Protein AF-A0A939IRB2-F1 (afdb_monomer_lite)

Secondary structure (DSSP, 8-state):
----PPPHHHHHHHHHHHHHHHHHHHHHHHHHHHHHHHHHHHHHHHHHHHHHHHHHHHHHHHHHHHHHHHHHHHHHHHHHTT---TTHHHHHHHHHHHHHHHHHHHHHH---HHHHHHHHHHHHS--HHHHHHHHHHHHHHHHHTTSS--TTTTTTSTTSSS-TTTPPEEEEEEEPHHHHHHHHHTT----SEEEEEE-GGGS-HHHHHHHHHHHHHHHSS--SEEE-EEEEPPTT-SS-EEEEEEPEE-S-TTT--HHHHHHHHHHHHHHHHHHHHHHHHHH-

Sequence (284 aa):
MEEKLLDPTLIGVIIGSFLSLIGNVLTQHFSIKKEERQWERQRVSSKEEREEKSKEHEIEHLRELYHNCVLSLSVYMTHAQKNTNEEETTKNIEEIRDIHHWLSLLLLRHPHKRLSQLIDSFLHHPDDYYAEQLRKYVLELVEHEKVLDSPDRIKESLSSDKQQAEKGRTVTFKISDNYRREQMVAGVELPQSHYYSYKFDQIKEAHRDRLLQIYFQTSKKIPQNSQLSLPVHRPGAKQIQYQGKAWEAELNPFTSNVNDVLDIWCKAYDQSLEIAENSLKANA

pLDDT: mean 77.7, std 14.7, range [29.03, 94.44]

Organism: NCBI:txid751969

Radius of gyration: 34.31 Å; chains: 1; bounding box: 75×65×115 Å

Structure (mmCIF, N/CA/C/O backbone):
data_AF-A0A939IRB2-F1
#
_entry.id   AF-A0A939IRB2-F1
#
loop_
_atom_site.group_PDB
_atom_site.id
_atom_site.type_symbol
_atom_site.label_atom_id
_atom_site.label_alt_id
_atom_site.label_comp_id
_atom_site.label_asym_id
_atom_site.label_entity_id
_atom_site.label_seq_id
_atom_site.pdbx_PDB_ins_code
_atom_site.Cartn_x
_atom_site.Cartn_y
_atom_site.Cartn_z
_atom_site.occupancy
_atom_site.B_iso_or_equiv
_atom_site.auth_seq_id
_atom_site.auth_comp_id
_atom_site.auth_asym_id
_atom_site.auth_atom_id
_atom_site.pdbx_PDB_model_num
ATOM 1 N N . MET A 1 1 ? -46.531 -10.587 83.994 1.00 39.25 1 MET A N 1
ATOM 2 C CA . MET A 1 1 ? -46.386 -10.916 82.564 1.00 39.25 1 MET A CA 1
ATOM 3 C C . MET A 1 1 ? -45.669 -9.718 81.965 1.00 39.25 1 MET A C 1
ATOM 5 O O . MET A 1 1 ? -46.304 -8.711 81.706 1.00 39.25 1 MET A O 1
ATOM 9 N N . GLU A 1 2 ? -44.336 -9.746 81.985 1.00 40.94 2 GLU A N 1
ATOM 10 C CA . GLU A 1 2 ? -43.501 -8.623 81.540 1.00 40.94 2 GLU A CA 1
ATOM 11 C C . GLU A 1 2 ? -43.298 -8.731 80.028 1.00 40.94 2 GLU A C 1
ATOM 13 O O . GLU A 1 2 ? -42.641 -9.655 79.546 1.00 40.94 2 GLU A O 1
ATOM 18 N N . GLU A 1 3 ? -43.886 -7.802 79.278 1.00 47.00 3 GLU A N 1
ATOM 19 C CA . GLU A 1 3 ? -43.552 -7.599 77.872 1.00 47.00 3 GLU A CA 1
ATOM 20 C C . GLU A 1 3 ? -42.149 -6.993 77.790 1.00 47.00 3 GLU A C 1
ATOM 22 O O . GLU A 1 3 ? -41.928 -5.823 78.102 1.00 47.00 3 GLU A O 1
ATOM 27 N N . LYS A 1 4 ? -41.173 -7.806 77.376 1.00 52.25 4 LYS A N 1
ATOM 28 C CA . LYS A 1 4 ? -39.863 -7.309 76.954 1.00 52.25 4 LYS A CA 1
ATOM 29 C C . LYS A 1 4 ? -40.051 -6.523 75.656 1.00 52.25 4 LYS A C 1
ATOM 31 O O . LYS A 1 4 ? -40.093 -7.118 74.580 1.00 52.25 4 LYS A O 1
ATOM 36 N N . LEU A 1 5 ? -40.168 -5.198 75.760 1.00 55.44 5 LEU A N 1
ATOM 37 C CA . LEU A 1 5 ? -40.020 -4.310 74.609 1.00 55.44 5 LEU A CA 1
ATOM 38 C C . LEU A 1 5 ? -38.640 -4.556 73.985 1.00 55.44 5 LEU A C 1
ATOM 40 O O . LEU A 1 5 ? -37.616 -4.404 74.650 1.00 55.44 5 LEU A O 1
ATOM 44 N N . LEU A 1 6 ? -38.621 -4.968 72.716 1.00 57.81 6 LEU A N 1
ATOM 45 C CA . LEU A 1 6 ? -37.392 -5.052 71.934 1.00 57.81 6 LEU A CA 1
ATOM 46 C C . LEU A 1 6 ? -36.756 -3.661 71.818 1.00 57.81 6 LEU A C 1
ATOM 48 O O . LEU A 1 6 ? -37.426 -2.697 71.447 1.00 57.81 6 LEU A O 1
ATOM 52 N N . ASP A 1 7 ? -35.450 -3.593 72.077 1.00 67.06 7 ASP A N 1
ATOM 53 C CA . ASP A 1 7 ? -34.653 -2.374 71.968 1.00 67.06 7 ASP A CA 1
ATOM 54 C C . ASP A 1 7 ? -34.708 -1.807 70.529 1.00 67.06 7 ASP A C 1
ATOM 56 O O . ASP A 1 7 ? -34.362 -2.511 69.570 1.00 67.06 7 ASP A O 1
ATOM 60 N N . PRO A 1 8 ? -35.105 -0.537 70.331 1.00 68.81 8 PRO A N 1
ATOM 61 C CA . PRO A 1 8 ? -35.264 0.069 69.004 1.00 68.81 8 PRO A CA 1
ATOM 62 C C . PRO A 1 8 ? -33.948 0.152 68.211 1.00 68.81 8 PRO A C 1
ATOM 64 O O . PRO A 1 8 ? -33.952 0.167 66.979 1.00 68.81 8 PRO A O 1
ATOM 67 N N . THR A 1 9 ? -32.807 0.137 68.900 1.00 69.00 9 THR A N 1
ATOM 68 C CA . THR A 1 9 ? -31.461 0.047 68.314 1.00 69.00 9 THR A CA 1
ATOM 69 C C . THR A 1 9 ? -31.192 -1.317 67.675 1.00 69.00 9 THR A C 1
ATOM 71 O O . THR A 1 9 ? -30.621 -1.378 66.585 1.00 69.00 9 THR A O 1
ATOM 74 N N . LEU A 1 10 ? -31.660 -2.407 68.289 1.00 69.38 10 LEU A N 1
ATOM 75 C CA . LEU A 1 10 ? -31.553 -3.763 67.745 1.00 69.38 10 LEU A CA 1
ATOM 76 C C . LEU A 1 10 ? -32.388 -3.903 66.462 1.00 69.38 10 LEU A C 1
ATOM 78 O O . LEU A 1 10 ? -31.926 -4.463 65.469 1.00 69.38 10 LEU A O 1
ATOM 82 N N . ILE A 1 11 ? -33.591 -3.321 66.457 1.00 72.75 11 ILE A N 1
ATOM 83 C CA . ILE A 1 11 ? -34.483 -3.286 65.289 1.00 72.75 11 ILE A CA 1
ATOM 84 C C . ILE A 1 11 ? -33.833 -2.502 64.135 1.00 72.75 11 ILE A C 1
ATOM 86 O O . ILE A 1 11 ? -33.851 -2.964 62.993 1.00 72.75 11 ILE A O 1
ATOM 90 N N . GLY A 1 12 ? -33.188 -1.366 64.424 1.00 67.56 12 GLY A N 1
ATOM 91 C CA . GLY A 1 12 ? -32.471 -0.569 63.422 1.00 67.56 12 GLY A CA 1
ATOM 92 C C . GLY A 1 12 ? -31.307 -1.313 62.754 1.00 67.56 12 GLY A C 1
ATOM 93 O O . GLY A 1 12 ? -31.160 -1.256 61.532 1.00 67.56 12 GLY A O 1
ATOM 94 N N . VAL A 1 13 ? -30.515 -2.068 63.524 1.00 72.12 13 VAL A N 1
ATOM 95 C CA . VAL A 1 13 ? -29.394 -2.873 62.998 1.00 72.12 13 VAL A CA 1
ATOM 96 C C . VAL A 1 13 ? -29.890 -4.047 62.147 1.00 72.12 13 VAL A C 1
ATOM 98 O O . VAL A 1 13 ? -29.306 -4.336 61.098 1.00 72.12 13 VAL A O 1
ATOM 101 N N . ILE A 1 14 ? -30.988 -4.695 62.550 1.00 72.69 14 ILE A N 1
ATOM 102 C CA . ILE A 1 14 ? -31.599 -5.798 61.793 1.00 72.69 14 ILE A CA 1
ATOM 103 C C . ILE A 1 14 ? -32.144 -5.291 60.451 1.00 72.69 14 ILE A C 1
ATOM 105 O O . ILE A 1 14 ? -31.848 -5.879 59.411 1.00 72.69 14 ILE A O 1
ATOM 109 N N . ILE A 1 15 ? -32.872 -4.170 60.447 1.00 73.56 15 ILE A N 1
ATOM 110 C CA . ILE A 1 15 ? -33.428 -3.577 59.220 1.00 73.56 15 ILE A CA 1
ATOM 111 C C . ILE A 1 15 ? -32.308 -3.097 58.285 1.00 73.56 15 ILE A C 1
ATOM 113 O O . ILE A 1 15 ? -32.351 -3.377 57.086 1.00 73.56 15 ILE A O 1
ATOM 117 N N . GLY A 1 16 ? -31.276 -2.434 58.817 1.00 70.19 16 GLY A N 1
ATOM 118 C CA . GLY A 1 16 ? -30.126 -1.981 58.028 1.00 70.19 16 GLY A CA 1
ATOM 119 C C . GLY A 1 16 ? -29.347 -3.137 57.390 1.00 70.19 16 GLY A C 1
ATOM 120 O O . GLY A 1 16 ? -28.986 -3.073 56.213 1.00 70.19 16 GLY A O 1
ATOM 121 N N . SER A 1 17 ? -29.158 -4.232 58.130 1.00 69.06 17 SER A N 1
ATOM 122 C CA . SER A 1 17 ? -28.487 -5.436 57.621 1.00 69.06 17 SER A CA 1
ATOM 123 C C . SER A 1 17 ? -29.312 -6.136 56.540 1.00 69.06 17 SER A C 1
ATOM 125 O O . SER A 1 17 ? -28.758 -6.576 55.533 1.00 69.06 17 SER A O 1
ATOM 127 N N . PHE A 1 18 ? -30.638 -6.188 56.701 1.00 72.12 18 PHE A N 1
ATOM 128 C CA . PHE A 1 18 ? -31.544 -6.792 55.724 1.00 72.12 18 PHE A CA 1
ATOM 129 C C . PHE A 1 18 ? -31.614 -5.984 54.418 1.00 72.12 18 PHE A C 1
ATOM 131 O O . PHE A 1 18 ? -31.543 -6.556 53.330 1.00 72.12 18 PHE A O 1
ATOM 138 N N . LEU A 1 19 ? -31.664 -4.651 54.508 1.00 75.12 19 LEU A N 1
ATOM 139 C CA . LEU A 1 19 ? -31.624 -3.757 53.344 1.00 75.12 19 LEU A CA 1
ATOM 140 C C . LEU A 1 19 ? -30.289 -3.842 52.592 1.00 75.12 19 LEU A C 1
ATOM 142 O O . LEU A 1 19 ? -30.285 -3.865 51.362 1.00 75.12 19 LEU A O 1
ATOM 146 N N . SER A 1 20 ? -29.169 -3.945 53.313 1.00 68.50 20 SER A N 1
ATOM 147 C CA . SER A 1 20 ? -27.843 -4.155 52.715 1.00 68.50 20 SER A CA 1
ATOM 148 C C . SER A 1 20 ? -27.769 -5.483 51.952 1.00 68.50 20 SER A C 1
ATOM 150 O O . SER A 1 20 ? -27.300 -5.524 50.814 1.00 68.50 20 SER A O 1
ATOM 152 N N . LEU A 1 21 ? -28.323 -6.557 52.523 1.00 75.88 21 LEU A N 1
ATOM 153 C CA . LEU A 1 21 ? -28.406 -7.874 51.883 1.00 75.88 21 LEU A CA 1
ATOM 154 C C . LEU A 1 21 ? -29.235 -7.840 50.592 1.00 75.88 21 LEU A C 1
ATOM 156 O O . LEU A 1 21 ? -28.778 -8.330 49.560 1.00 75.88 21 LEU A O 1
ATOM 160 N N . ILE A 1 22 ? -30.412 -7.208 50.620 1.00 79.69 22 ILE A N 1
ATOM 161 C CA . ILE A 1 22 ? -31.261 -7.040 49.429 1.00 79.69 22 ILE A CA 1
ATOM 162 C C . ILE A 1 22 ? -30.547 -6.201 48.364 1.00 79.69 22 ILE A C 1
ATOM 164 O O . ILE A 1 22 ? -30.556 -6.566 47.187 1.00 79.69 22 ILE A O 1
ATOM 168 N N . GLY A 1 23 ? -29.891 -5.109 48.767 1.00 74.44 23 GLY A N 1
ATOM 169 C CA . GLY A 1 23 ? -29.102 -4.271 47.867 1.00 74.44 23 GLY A CA 1
ATOM 170 C C . GLY A 1 23 ? -27.989 -5.058 47.173 1.00 74.44 23 GLY A C 1
ATOM 171 O O . GLY A 1 23 ? -27.819 -4.948 45.957 1.00 74.44 23 GLY A O 1
ATOM 172 N N . ASN A 1 24 ? -27.284 -5.917 47.909 1.00 76.81 24 ASN A N 1
ATOM 173 C CA . ASN A 1 24 ? -26.194 -6.723 47.363 1.00 76.81 24 ASN A CA 1
ATOM 174 C C . ASN A 1 24 ? -26.697 -7.802 46.388 1.00 76.81 24 ASN A C 1
ATOM 176 O O . ASN A 1 24 ? -26.124 -7.978 45.312 1.00 76.81 24 ASN A O 1
ATOM 180 N N . VAL A 1 25 ? -27.813 -8.464 46.715 1.00 78.81 25 VAL A N 1
ATOM 181 C CA . VAL A 1 25 ? -28.451 -9.471 45.846 1.00 78.81 25 VAL A CA 1
ATOM 182 C C . VAL A 1 25 ? -28.959 -8.844 44.548 1.00 78.81 25 VAL A C 1
ATOM 184 O O . VAL A 1 25 ? -28.727 -9.386 43.468 1.00 78.81 25 VAL A O 1
ATOM 187 N N . LEU A 1 26 ? -29.605 -7.676 44.623 1.00 74.62 26 LEU A N 1
ATOM 188 C CA . LEU A 1 26 ? -30.050 -6.950 43.432 1.00 74.62 26 LEU A CA 1
ATOM 189 C C . LEU A 1 26 ? -28.860 -6.536 42.564 1.00 74.62 26 LEU A C 1
ATOM 191 O O . LEU A 1 26 ? -28.890 -6.732 41.350 1.00 74.62 26 LEU A O 1
ATOM 195 N N . THR A 1 27 ? -27.791 -6.028 43.178 1.00 74.31 27 THR A N 1
ATOM 196 C CA . THR A 1 27 ? -26.584 -5.606 42.454 1.00 74.31 27 THR A CA 1
ATOM 197 C C . THR A 1 27 ? -25.911 -6.788 41.752 1.00 74.31 27 THR A C 1
ATOM 199 O O . THR A 1 27 ? -25.582 -6.681 40.570 1.00 74.31 27 THR A O 1
ATOM 202 N N . GLN A 1 28 ? -25.793 -7.943 42.417 1.00 75.81 28 GLN A N 1
ATOM 203 C CA . GLN A 1 28 ? -25.308 -9.178 41.790 1.00 75.81 28 GLN A CA 1
ATOM 204 C C . GLN A 1 28 ? -26.204 -9.629 40.636 1.00 75.81 28 GLN A C 1
ATOM 206 O O . GLN A 1 28 ? -25.695 -9.965 39.568 1.00 75.81 28 GLN A O 1
ATOM 211 N N . HIS A 1 29 ? -27.527 -9.591 40.802 1.00 79.50 29 HIS A N 1
ATOM 212 C CA . HIS A 1 29 ? -28.451 -10.020 39.755 1.00 79.50 29 HIS A CA 1
ATOM 213 C C . HIS A 1 29 ? -28.380 -9.119 38.510 1.00 79.50 29 HIS A C 1
ATOM 215 O O . HIS A 1 29 ? -28.347 -9.614 37.380 1.00 79.50 29 HIS A O 1
ATOM 221 N N . PHE A 1 30 ? -28.283 -7.799 38.696 1.00 78.12 30 PHE A N 1
ATOM 222 C CA . PHE A 1 30 ? -28.067 -6.864 37.590 1.00 78.12 30 PHE A CA 1
ATOM 223 C C . PHE A 1 30 ? -26.685 -7.023 36.946 1.00 78.12 30 PHE A C 1
ATOM 225 O O . PHE A 1 30 ? -26.585 -6.885 35.725 1.00 78.12 30 PHE A O 1
ATOM 232 N N . SER A 1 31 ? -25.645 -7.344 37.723 1.00 74.19 31 SER A N 1
ATOM 233 C CA . SER A 1 31 ? -24.299 -7.596 37.193 1.00 74.19 31 SER A CA 1
ATOM 234 C C . SER A 1 31 ? -24.275 -8.837 36.302 1.00 74.19 31 SER A C 1
ATOM 236 O O . SER A 1 31 ? -23.861 -8.741 35.150 1.00 74.19 31 SER A O 1
ATOM 238 N N . ILE A 1 32 ? -24.831 -9.958 36.774 1.00 79.56 32 ILE A N 1
ATOM 239 C CA . ILE A 1 32 ? -24.908 -11.218 36.016 1.00 79.56 32 ILE A CA 1
ATOM 240 C C . ILE A 1 32 ? -25.687 -11.013 34.712 1.00 79.56 32 ILE A C 1
ATOM 242 O O . ILE A 1 32 ? -25.217 -11.365 33.633 1.00 79.56 32 ILE A O 1
ATOM 246 N N . LYS A 1 33 ? -26.845 -10.346 34.775 1.00 78.06 33 LYS A N 1
ATOM 247 C CA . LYS A 1 33 ? -27.673 -10.081 33.588 1.00 78.06 33 LYS A CA 1
ATOM 248 C C . LYS A 1 33 ? -26.998 -9.138 32.582 1.00 78.06 33 LYS A C 1
ATOM 250 O O . LYS A 1 33 ? -27.278 -9.195 31.382 1.00 78.06 33 LYS A O 1
ATOM 255 N N . LYS A 1 34 ? -26.135 -8.232 33.052 1.00 76.94 34 LYS A N 1
ATOM 256 C CA . LYS A 1 34 ? -25.339 -7.347 32.192 1.00 76.94 34 LYS A CA 1
ATOM 257 C C . LYS A 1 34 ? -24.189 -8.111 31.537 1.00 76.94 34 LYS A C 1
ATOM 259 O O . LYS A 1 34 ? -23.970 -7.920 30.343 1.00 76.94 34 LYS A O 1
ATOM 264 N N . GLU A 1 35 ? -23.516 -8.979 32.286 1.00 74.25 35 GLU A N 1
ATOM 265 C CA . GLU A 1 35 ? -22.464 -9.857 31.774 1.00 74.25 35 GLU A CA 1
ATOM 266 C C . GLU A 1 35 ? -23.014 -10.804 30.706 1.00 74.25 35 GLU A C 1
ATOM 268 O O . GLU A 1 35 ? -22.479 -10.822 29.602 1.00 74.25 35 GLU A O 1
ATOM 273 N N . GLU A 1 36 ? -24.133 -11.493 30.947 1.00 77.12 36 GLU A N 1
ATOM 274 C CA . GLU A 1 36 ? -24.768 -12.380 29.955 1.00 77.12 36 GLU A CA 1
ATOM 275 C C . GLU A 1 36 ? -25.048 -11.664 28.626 1.00 77.12 36 GLU A C 1
ATOM 277 O O . GLU A 1 36 ? -24.688 -12.155 27.556 1.00 77.12 36 GLU A O 1
ATOM 282 N N . ARG A 1 37 ? -25.602 -10.445 28.682 1.00 75.00 37 ARG A N 1
ATOM 283 C CA . ARG A 1 37 ? -25.854 -9.630 27.481 1.00 75.00 37 ARG A CA 1
ATOM 284 C C . ARG A 1 37 ? -24.572 -9.178 26.783 1.00 75.00 37 ARG A C 1
ATOM 286 O O . ARG A 1 37 ? -24.577 -9.006 25.565 1.00 75.00 37 ARG A O 1
ATOM 293 N N . GLN A 1 38 ? -23.491 -8.936 27.522 1.00 70.25 38 GLN A N 1
ATOM 294 C CA . GLN A 1 38 ? -22.193 -8.595 26.935 1.00 70.25 38 GLN A CA 1
ATOM 295 C C . GLN A 1 38 ? -21.553 -9.811 26.257 1.00 70.25 38 GLN A C 1
ATOM 297 O O . GLN A 1 38 ? -21.063 -9.684 25.136 1.00 70.25 38 GLN A O 1
ATOM 302 N N . TRP A 1 39 ? -21.639 -10.986 26.877 1.00 74.50 39 TRP A N 1
ATOM 303 C CA . TRP A 1 39 ? -21.183 -12.254 26.310 1.00 74.50 39 TRP A CA 1
ATOM 304 C C . TRP A 1 39 ? -21.933 -12.628 25.032 1.00 74.50 39 TRP A C 1
ATOM 306 O O . TRP A 1 39 ? -21.326 -13.075 24.058 1.00 74.50 39 TRP A O 1
ATOM 316 N N . GLU A 1 40 ? -23.247 -12.420 25.001 1.00 77.19 40 GLU A N 1
ATOM 317 C CA . GLU A 1 40 ? -24.068 -12.717 23.828 1.00 77.19 40 GLU A CA 1
ATOM 318 C C . GLU A 1 40 ? -23.728 -11.789 22.653 1.00 77.19 40 GLU A C 1
ATOM 320 O O . GLU A 1 40 ? -23.533 -12.258 21.531 1.00 77.19 40 GLU A O 1
ATOM 325 N N . ARG A 1 41 ? -23.516 -10.492 22.921 1.00 68.69 41 ARG A N 1
ATOM 326 C CA . ARG A 1 41 ? -23.036 -9.530 21.913 1.00 68.69 41 ARG A CA 1
ATOM 327 C C . ARG A 1 41 ? -21.650 -9.885 21.379 1.00 68.69 41 ARG A C 1
ATOM 329 O O . ARG A 1 41 ? -21.449 -9.830 20.172 1.00 68.69 41 ARG A O 1
ATOM 336 N N . GLN A 1 42 ? -20.722 -10.292 22.247 1.00 69.81 42 GLN A N 1
ATOM 337 C CA . GLN A 1 42 ? -19.382 -10.725 21.832 1.00 69.81 42 GLN A CA 1
ATOM 338 C C . GLN A 1 42 ? -19.415 -12.011 20.996 1.00 69.81 42 GLN A C 1
ATOM 340 O O . GLN A 1 42 ? -18.637 -12.166 20.056 1.00 69.81 42 GLN A O 1
ATOM 345 N N . ARG A 1 43 ? -20.323 -12.945 21.304 1.00 71.12 43 ARG A N 1
ATOM 346 C CA . ARG A 1 43 ? -20.507 -14.162 20.501 1.00 71.12 43 ARG A CA 1
ATOM 347 C C . ARG A 1 43 ? -21.048 -13.861 19.109 1.00 71.12 43 ARG A C 1
ATOM 349 O O . ARG A 1 43 ? -20.591 -14.491 18.159 1.00 71.12 43 ARG A O 1
ATOM 356 N N . VAL A 1 44 ? -22.004 -12.940 18.992 1.00 76.38 44 VAL A N 1
ATOM 357 C CA . VAL A 1 44 ? -22.553 -12.525 17.694 1.00 76.38 44 VAL A CA 1
ATOM 358 C C . VAL A 1 44 ? -21.488 -11.787 16.884 1.00 76.38 44 VAL A C 1
ATOM 360 O O . VAL A 1 44 ? -21.195 -12.218 15.774 1.00 76.38 44 VAL A O 1
ATOM 363 N N . SER A 1 45 ? -20.806 -10.797 17.472 1.00 67.06 45 SER A N 1
ATOM 364 C CA . SER A 1 45 ? -19.765 -10.042 16.759 1.00 67.06 45 SER A CA 1
ATOM 365 C C . SER A 1 45 ? -18.598 -10.928 16.322 1.00 67.06 45 SER A C 1
ATOM 367 O O . SER A 1 45 ? -18.099 -10.789 15.214 1.00 67.06 45 SER A O 1
ATOM 369 N N . SER A 1 46 ? -18.176 -11.887 17.154 1.00 72.19 46 SER A N 1
ATOM 370 C CA . SER A 1 46 ? -17.086 -12.803 16.798 1.00 72.19 46 SER A CA 1
ATOM 371 C C . SER A 1 46 ? -17.477 -13.785 15.690 1.00 72.19 46 SER A C 1
ATOM 373 O O . SER A 1 46 ? -16.622 -14.188 14.903 1.00 72.19 46 SER A O 1
ATOM 375 N N . LYS A 1 47 ? -18.752 -14.191 15.610 1.00 75.56 47 LYS A N 1
ATOM 376 C CA . LYS A 1 47 ? -19.243 -15.013 14.495 1.00 75.56 47 LYS A CA 1
ATOM 377 C C . LYS A 1 47 ? -19.291 -14.211 13.200 1.00 75.56 47 LYS A C 1
ATOM 379 O O . LYS A 1 47 ? -18.769 -14.691 12.200 1.00 75.56 47 LYS A O 1
ATOM 384 N N . GLU A 1 48 ? -19.832 -12.997 13.246 1.00 69.75 48 GLU A N 1
ATOM 385 C CA . GLU A 1 48 ? -19.874 -12.086 12.097 1.00 69.75 48 GLU A CA 1
ATOM 386 C C . GLU A 1 48 ? -18.461 -11.780 11.579 1.00 69.75 48 GLU A C 1
ATOM 388 O O . GLU A 1 48 ? -18.204 -11.922 10.388 1.00 69.75 48 GLU A O 1
ATOM 393 N N . GLU A 1 49 ? -17.508 -11.504 12.474 1.00 69.44 49 GLU A N 1
ATOM 394 C CA . GLU A 1 49 ? -16.109 -11.246 12.112 1.00 69.44 49 GLU A CA 1
ATOM 395 C C . GLU A 1 49 ? -15.434 -12.468 11.460 1.00 69.44 49 GLU A C 1
ATOM 397 O O . GLU A 1 49 ? -14.640 -12.335 10.530 1.00 69.44 49 GLU A O 1
ATOM 402 N N . ARG A 1 50 ? -15.744 -13.687 11.924 1.00 68.94 50 ARG A N 1
ATOM 403 C CA . ARG A 1 50 ? -15.218 -14.925 11.321 1.00 68.94 50 ARG A CA 1
ATOM 404 C C . ARG A 1 50 ? -15.814 -15.190 9.945 1.00 68.94 50 ARG A C 1
ATOM 406 O O . ARG A 1 50 ? -15.089 -15.618 9.050 1.00 68.94 50 ARG A O 1
ATOM 413 N N . GLU A 1 51 ? -17.110 -14.955 9.777 1.00 72.50 51 GLU A N 1
ATOM 414 C CA . GLU A 1 51 ? -17.779 -15.093 8.483 1.00 72.50 51 GLU A CA 1
ATOM 415 C C . GLU A 1 51 ? -17.270 -14.056 7.478 1.00 72.50 51 GLU A C 1
ATOM 417 O O . GLU A 1 51 ? -17.066 -14.384 6.310 1.00 72.50 51 GLU A O 1
ATOM 422 N N . GLU A 1 52 ? -17.012 -12.828 7.926 1.00 67.25 52 GLU A N 1
ATOM 423 C CA . GLU A 1 52 ? -16.431 -11.772 7.099 1.00 67.25 52 GLU A CA 1
ATOM 424 C C . GLU A 1 52 ? -14.995 -12.108 6.680 1.00 67.25 52 GLU A C 1
ATOM 426 O O . GLU A 1 52 ? -14.697 -12.109 5.485 1.00 67.25 52 GLU A O 1
ATOM 431 N N . LYS A 1 53 ? -14.144 -12.534 7.624 1.00 69.44 53 LYS A N 1
ATOM 432 C CA . LYS A 1 53 ? -12.779 -13.007 7.329 1.00 69.44 53 LYS A CA 1
ATOM 433 C C . LYS A 1 53 ? -12.758 -14.199 6.375 1.00 69.44 53 LYS A C 1
ATOM 435 O O . LYS A 1 53 ? -11.897 -14.268 5.502 1.00 69.44 53 LYS A O 1
ATOM 440 N N . SER A 1 54 ? -13.698 -15.135 6.514 1.00 69.69 54 SER A N 1
ATOM 441 C CA . SER A 1 54 ? -13.801 -16.286 5.610 1.00 69.69 54 SER A CA 1
ATOM 442 C C . SER A 1 54 ? -14.162 -15.864 4.186 1.00 69.69 54 SER A C 1
ATOM 444 O O . SER A 1 54 ? -13.587 -16.391 3.237 1.00 69.69 54 SER A O 1
ATOM 446 N N . LYS A 1 55 ? -15.090 -14.912 4.027 1.00 74.25 55 LYS A N 1
ATOM 447 C CA . LYS A 1 55 ? -15.470 -14.370 2.712 1.00 74.25 55 LYS A CA 1
ATOM 448 C C . LYS A 1 55 ? -14.324 -13.589 2.080 1.00 74.25 55 LYS A C 1
ATOM 450 O O . LYS A 1 55 ? -14.076 -13.730 0.889 1.00 74.25 55 LYS A O 1
ATOM 455 N N . GLU A 1 56 ? -13.606 -12.799 2.873 1.00 71.56 56 GLU A N 1
ATOM 456 C CA . GLU A 1 56 ? -12.429 -12.067 2.404 1.00 71.56 56 GLU A CA 1
ATOM 457 C C . GLU A 1 56 ? -11.323 -13.020 1.935 1.00 71.56 56 GLU A C 1
ATOM 459 O O . GLU A 1 56 ? -10.742 -12.816 0.870 1.00 71.56 56 GLU A O 1
ATOM 464 N N . HIS A 1 57 ? -11.080 -14.099 2.681 1.00 74.25 57 HIS A N 1
ATOM 465 C CA . HIS A 1 57 ?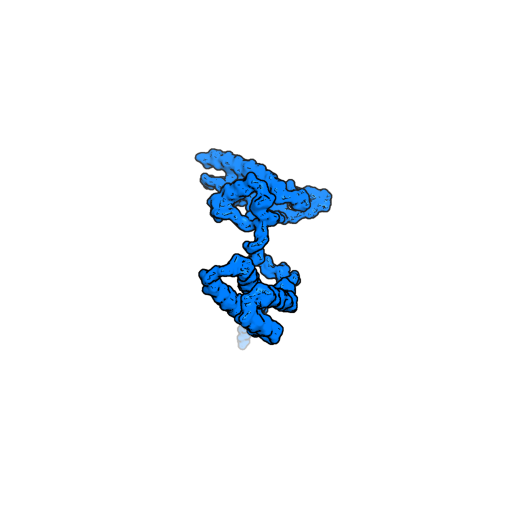 -10.100 -15.110 2.299 1.00 74.25 57 HIS A CA 1
ATOM 466 C C . HIS A 1 57 ? -10.488 -15.847 1.009 1.00 74.25 57 HIS A C 1
ATOM 468 O O . HIS A 1 57 ? -9.629 -16.075 0.160 1.00 74.25 57 HIS A O 1
ATOM 474 N N . GLU A 1 58 ? -11.773 -16.166 0.823 1.00 76.19 58 GLU A N 1
ATOM 475 C CA . GLU A 1 58 ? -12.268 -16.772 -0.420 1.00 76.19 58 GLU A CA 1
ATOM 476 C C . GLU A 1 58 ? -12.076 -15.832 -1.622 1.00 76.19 58 GLU A C 1
ATOM 478 O O . GLU A 1 58 ? -11.610 -16.266 -2.675 1.00 76.19 58 GLU A O 1
ATOM 483 N N . ILE A 1 59 ? -12.360 -14.535 -1.458 1.00 77.44 59 ILE A N 1
ATOM 484 C CA . ILE A 1 59 ? -12.143 -13.524 -2.506 1.00 77.44 59 ILE A CA 1
ATOM 485 C C . ILE A 1 59 ? -10.655 -13.396 -2.847 1.00 77.44 59 ILE A C 1
ATOM 487 O O . ILE A 1 59 ? -10.300 -13.310 -4.022 1.00 77.44 59 ILE A O 1
ATOM 491 N N . GLU A 1 60 ? -9.776 -13.389 -1.846 1.00 75.38 60 GLU A N 1
ATOM 492 C CA . GLU A 1 60 ? -8.331 -13.314 -2.073 1.00 75.38 60 GLU A CA 1
ATOM 493 C C . GLU A 1 60 ? -7.810 -14.547 -2.817 1.00 75.38 60 GLU A C 1
ATOM 495 O O . GLU A 1 60 ? -7.070 -14.409 -3.788 1.00 75.38 60 GLU A O 1
ATOM 500 N N . HIS A 1 61 ? -8.252 -15.740 -2.417 1.00 79.94 61 HIS A N 1
ATOM 501 C CA . HIS A 1 61 ? -7.887 -16.986 -3.085 1.00 79.94 61 HIS A CA 1
ATOM 502 C C . HIS A 1 61 ? -8.360 -17.004 -4.548 1.00 79.94 61 HIS A C 1
ATOM 504 O O . HIS A 1 61 ? -7.642 -17.464 -5.436 1.00 79.94 61 HIS A O 1
ATOM 510 N N . LEU A 1 62 ? -9.553 -16.470 -4.834 1.00 81.50 62 LEU A N 1
ATOM 511 C CA . LEU A 1 62 ? -10.033 -16.311 -6.210 1.00 81.50 62 LEU A CA 1
ATOM 512 C C . LEU A 1 62 ? -9.155 -15.340 -7.003 1.00 81.50 62 LEU A C 1
ATOM 514 O O . LEU A 1 62 ? -8.779 -15.644 -8.133 1.00 81.50 62 LEU A O 1
ATOM 518 N N . ARG A 1 63 ? -8.774 -14.198 -6.418 1.00 79.56 63 ARG A N 1
ATOM 519 C CA . ARG A 1 63 ? -7.864 -13.239 -7.070 1.00 79.56 63 ARG A CA 1
ATOM 520 C C . ARG A 1 63 ? -6.520 -13.864 -7.409 1.00 79.56 63 ARG A C 1
ATOM 522 O O . ARG A 1 63 ? -6.033 -13.659 -8.517 1.00 79.56 63 ARG A O 1
ATOM 529 N N . GLU A 1 64 ? -5.947 -14.623 -6.483 1.00 82.25 64 GLU A N 1
ATOM 530 C CA . GLU A 1 64 ? -4.694 -15.344 -6.697 1.00 82.25 64 GLU A CA 1
ATOM 531 C C . GLU A 1 64 ? -4.825 -16.351 -7.845 1.00 82.25 64 GLU A C 1
ATOM 533 O O . GLU A 1 64 ? -4.005 -16.354 -8.763 1.00 82.25 64 GLU A O 1
ATOM 538 N N . LEU A 1 65 ? -5.908 -17.131 -7.861 1.00 85.25 65 LEU A N 1
ATOM 539 C CA . LEU A 1 65 ? -6.193 -18.091 -8.925 1.00 85.25 65 LEU A CA 1
ATOM 540 C C . LEU A 1 65 ? -6.274 -17.421 -10.306 1.00 85.25 65 LEU A C 1
ATOM 542 O O . LEU A 1 65 ? -5.627 -17.871 -11.254 1.00 85.25 65 LEU A O 1
ATOM 546 N N . TYR A 1 66 ? -7.025 -16.323 -10.420 1.00 85.38 66 TYR A N 1
ATOM 547 C CA . TYR A 1 66 ? -7.140 -15.560 -11.663 1.00 85.38 66 TYR A CA 1
ATOM 548 C C . TYR A 1 66 ? -5.812 -14.933 -12.091 1.00 85.38 66 TYR A C 1
ATOM 550 O O . TYR A 1 66 ? -5.450 -14.998 -13.269 1.00 85.38 66 TYR A O 1
ATOM 558 N N . HIS A 1 67 ? -5.072 -14.355 -11.143 1.00 84.12 67 HIS A N 1
ATOM 559 C CA . HIS A 1 67 ? -3.765 -13.763 -11.400 1.00 84.12 67 HIS A CA 1
ATOM 560 C C . HIS A 1 67 ? -2.786 -14.800 -11.950 1.00 84.12 67 HIS A C 1
ATOM 562 O O . HIS A 1 67 ? -2.163 -14.557 -12.983 1.00 84.12 67 HIS A O 1
ATOM 568 N N . ASN A 1 68 ? -2.710 -15.972 -11.320 1.00 83.50 68 ASN A N 1
ATOM 569 C CA . ASN A 1 68 ? -1.814 -17.044 -11.736 1.00 83.50 68 ASN A CA 1
ATOM 570 C C . ASN A 1 68 ? -2.184 -17.586 -13.123 1.00 83.50 68 ASN A C 1
ATOM 572 O O . ASN A 1 68 ? -1.298 -17.757 -13.956 1.00 83.50 68 ASN A O 1
ATOM 576 N N . CYS A 1 69 ? -3.479 -17.744 -13.429 1.00 85.12 69 CYS A N 1
ATOM 577 C CA . CYS A 1 69 ? -3.925 -18.117 -14.777 1.00 85.12 69 CYS A CA 1
ATOM 578 C C . CYS A 1 69 ? -3.437 -17.113 -15.836 1.00 85.12 69 CYS A C 1
ATOM 580 O O . CYS A 1 69 ? -2.845 -17.499 -16.846 1.00 85.12 69 CYS A O 1
ATOM 582 N N . VAL A 1 70 ? -3.666 -15.814 -15.611 1.00 86.12 70 VAL A N 1
ATOM 583 C CA . VAL A 1 70 ? -3.290 -14.757 -16.566 1.00 86.12 70 VAL A CA 1
ATOM 584 C C . VAL A 1 70 ? -1.773 -14.630 -16.689 1.00 86.12 70 VAL A C 1
ATOM 586 O O . VAL A 1 70 ? -1.267 -14.457 -17.802 1.00 86.12 70 VAL A O 1
ATOM 589 N N . LEU A 1 71 ? -1.046 -14.713 -15.574 1.00 82.88 71 LEU A N 1
ATOM 590 C CA . LEU A 1 71 ? 0.408 -14.609 -15.537 1.00 82.88 71 LEU A CA 1
ATOM 591 C C . LEU A 1 71 ? 1.061 -15.764 -16.300 1.00 82.88 71 LEU A C 1
ATOM 593 O O . LEU A 1 71 ? 1.852 -15.502 -17.204 1.00 82.88 71 LEU A O 1
ATOM 597 N N . SER A 1 72 ? 0.695 -17.014 -15.997 1.00 85.00 72 SER A N 1
ATOM 598 C CA . SER A 1 72 ? 1.258 -18.197 -16.659 1.00 85.00 72 SER A CA 1
ATOM 599 C C . SER A 1 72 ? 1.013 -18.174 -18.169 1.00 85.00 72 SER A C 1
ATOM 601 O O . SER A 1 72 ? 1.945 -18.394 -18.940 1.00 85.00 72 SER A O 1
ATOM 603 N N . LEU A 1 73 ? -0.197 -17.801 -18.606 1.00 85.25 73 LEU A N 1
ATOM 604 C CA . LEU A 1 73 ? -0.510 -17.631 -20.031 1.00 85.25 73 LEU A CA 1
ATOM 605 C C . LEU A 1 73 ? 0.312 -16.505 -20.678 1.00 85.25 73 LEU A C 1
ATOM 607 O O . LEU A 1 73 ? 0.794 -16.654 -21.796 1.00 85.25 73 LEU A O 1
ATOM 611 N N . SER A 1 74 ? 0.513 -15.384 -19.982 1.00 82.00 74 SER A N 1
ATOM 612 C CA . SER A 1 74 ? 1.271 -14.242 -20.521 1.00 82.00 74 SER A CA 1
ATOM 613 C C . SER A 1 74 ? 2.770 -14.534 -20.646 1.00 82.00 74 SER A C 1
ATOM 615 O O . SER A 1 74 ? 3.407 -14.099 -21.609 1.00 82.00 74 SER A O 1
ATOM 617 N N . VAL A 1 75 ? 3.339 -15.267 -19.683 1.00 82.00 75 VAL A N 1
ATOM 618 C CA . VAL A 1 75 ? 4.737 -15.723 -19.725 1.00 82.00 75 VAL A CA 1
ATOM 619 C C . VAL A 1 75 ? 4.938 -16.668 -20.903 1.00 82.00 75 VAL A C 1
ATOM 621 O O . VAL A 1 75 ? 5.831 -16.429 -21.715 1.00 82.00 75 VAL A O 1
ATOM 624 N N . TYR A 1 76 ? 4.050 -17.654 -21.048 1.00 84.94 76 TYR A N 1
ATOM 625 C CA . TYR A 1 76 ? 4.065 -18.594 -22.164 1.00 84.94 76 TYR A CA 1
ATOM 626 C C . TYR A 1 76 ? 4.022 -17.880 -23.520 1.00 84.94 76 TYR A C 1
ATOM 628 O O . TYR A 1 76 ? 4.908 -18.087 -24.344 1.00 84.94 76 TYR A O 1
ATOM 636 N N . MET A 1 77 ? 3.084 -16.943 -23.714 1.00 81.88 77 MET A N 1
ATOM 637 C CA . MET A 1 77 ? 2.991 -16.156 -24.955 1.00 81.88 77 MET A CA 1
ATOM 638 C C . MET A 1 77 ? 4.271 -15.356 -25.251 1.00 81.88 77 MET A C 1
ATOM 640 O O . MET A 1 77 ? 4.674 -15.180 -26.395 1.00 81.88 77 MET A O 1
ATOM 644 N N . THR A 1 78 ? 4.951 -14.855 -24.215 1.00 79.38 78 THR A N 1
ATOM 645 C CA . THR A 1 78 ? 6.199 -14.091 -24.386 1.00 79.38 78 THR A CA 1
ATOM 646 C C . THR A 1 78 ? 7.372 -14.987 -24.797 1.00 79.38 78 THR A C 1
ATOM 648 O O . THR A 1 78 ? 8.312 -14.517 -25.445 1.00 79.38 78 THR A O 1
ATOM 651 N N . HIS A 1 79 ? 7.353 -16.257 -24.394 1.00 77.38 79 HIS A N 1
ATOM 652 C CA . HIS A 1 79 ? 8.389 -17.234 -24.721 1.00 77.38 79 HIS A CA 1
ATOM 653 C C . HIS A 1 79 ? 8.141 -17.923 -26.064 1.00 77.38 79 HIS A C 1
ATOM 655 O O . HIS A 1 79 ? 9.082 -18.050 -26.846 1.00 77.38 79 HIS A O 1
ATOM 661 N N . ALA A 1 80 ? 6.894 -18.274 -26.377 1.00 71.94 80 ALA A N 1
ATOM 662 C CA . ALA A 1 80 ? 6.506 -18.865 -27.656 1.00 71.94 80 ALA A CA 1
ATOM 663 C C . ALA A 1 80 ? 6.826 -17.950 -28.858 1.00 71.94 80 ALA A C 1
ATOM 665 O O . ALA A 1 80 ? 7.204 -18.439 -29.920 1.00 71.94 80 ALA A O 1
ATOM 666 N N . GLN A 1 81 ? 6.810 -16.624 -28.673 1.00 63.53 81 GLN A N 1
ATOM 667 C CA . GLN A 1 81 ? 7.251 -15.658 -29.691 1.00 63.53 81 GLN A CA 1
ATOM 668 C C . GLN A 1 81 ? 8.763 -15.624 -29.932 1.00 63.53 81 GLN A C 1
ATOM 670 O O . GLN A 1 81 ? 9.205 -15.082 -30.948 1.00 63.53 81 GLN A O 1
ATOM 675 N N . LYS A 1 82 ? 9.573 -16.105 -28.983 1.00 64.81 82 LYS A N 1
ATOM 676 C CA . LYS A 1 82 ? 11.004 -15.800 -28.964 1.00 64.81 82 LYS A CA 1
ATOM 677 C C . LYS A 1 82 ? 11.890 -16.839 -29.624 1.00 64.81 82 LYS A C 1
ATOM 679 O O . LYS A 1 82 ? 12.922 -16.404 -30.118 1.00 64.81 82 LYS A O 1
ATOM 684 N N . ASN A 1 83 ? 11.564 -18.135 -29.671 1.00 54.47 83 ASN A N 1
ATOM 685 C CA . ASN A 1 83 ? 12.606 -19.108 -30.019 1.00 54.47 83 ASN A CA 1
ATOM 686 C C . ASN A 1 83 ? 12.173 -20.437 -30.669 1.00 54.47 83 ASN A C 1
ATOM 688 O O . ASN A 1 83 ? 11.036 -20.891 -30.587 1.00 54.47 83 ASN A O 1
ATOM 692 N N . THR A 1 84 ? 13.173 -21.042 -31.325 1.00 53.84 84 THR A N 1
ATOM 693 C CA . THR A 1 84 ? 13.150 -22.244 -32.176 1.00 53.84 84 THR A CA 1
ATOM 694 C C . THR A 1 84 ? 14.311 -23.200 -31.805 1.00 53.84 84 THR A C 1
ATOM 696 O O . THR A 1 84 ? 14.968 -23.725 -32.698 1.00 53.84 84 THR A O 1
ATOM 699 N N . ASN A 1 85 ? 14.634 -23.392 -30.513 1.00 54.69 85 ASN A N 1
ATOM 700 C CA . ASN A 1 85 ? 15.766 -24.233 -30.064 1.00 54.69 85 ASN A CA 1
ATOM 701 C C . ASN A 1 85 ? 15.359 -25.350 -29.074 1.00 54.69 85 ASN A C 1
ATOM 703 O O . ASN A 1 85 ? 14.419 -25.210 -28.299 1.00 54.69 85 ASN A O 1
ATOM 707 N N . GLU A 1 86 ? 16.109 -26.462 -29.074 1.00 53.34 86 GLU A N 1
ATOM 708 C CA . GLU A 1 86 ? 15.772 -27.716 -28.366 1.00 53.34 86 GLU A CA 1
ATOM 709 C C . GLU A 1 86 ? 15.862 -27.654 -26.821 1.00 53.34 86 GLU A C 1
ATOM 711 O O . GLU A 1 86 ? 15.052 -28.298 -26.150 1.00 53.34 86 GLU A O 1
ATOM 716 N N . GLU A 1 87 ? 16.773 -26.864 -26.230 1.00 54.44 87 GLU A N 1
ATOM 717 C CA . GLU A 1 87 ? 16.889 -26.684 -24.759 1.00 54.44 87 GLU A CA 1
ATOM 718 C C . GLU A 1 87 ? 15.633 -26.060 -24.115 1.00 54.44 87 GLU A C 1
ATOM 720 O O . GLU A 1 87 ? 15.391 -26.224 -22.918 1.00 54.44 87 GLU A O 1
ATOM 725 N N . GLU A 1 88 ? 14.783 -25.395 -24.899 1.00 58.84 88 GLU A N 1
ATOM 726 C CA . GLU A 1 88 ? 13.539 -24.784 -24.422 1.00 58.84 88 GLU A CA 1
ATOM 727 C C . GLU A 1 88 ? 12.353 -25.745 -24.397 1.00 58.84 88 GLU A C 1
ATOM 729 O O . GLU A 1 88 ? 11.313 -25.407 -23.837 1.00 58.84 88 GLU A O 1
ATOM 734 N N . THR A 1 89 ? 12.495 -26.959 -24.930 1.00 61.22 89 THR A N 1
ATOM 735 C CA . THR A 1 89 ? 11.385 -27.921 -25.003 1.00 61.22 89 THR A CA 1
ATOM 736 C C . THR A 1 89 ? 10.953 -28.373 -23.604 1.00 61.22 89 THR A C 1
ATOM 738 O O . THR A 1 89 ? 9.763 -28.461 -23.313 1.00 61.22 89 THR A O 1
ATOM 741 N N . THR A 1 90 ? 11.910 -28.583 -22.696 1.00 62.34 90 THR A N 1
ATOM 742 C CA . THR A 1 90 ? 11.655 -28.930 -21.287 1.00 62.34 90 THR A CA 1
ATOM 743 C C . THR A 1 90 ? 10.993 -27.777 -20.532 1.00 62.34 90 THR A C 1
ATOM 745 O O . THR A 1 90 ? 10.039 -27.992 -19.789 1.00 62.34 90 THR A O 1
ATOM 748 N N . LYS A 1 91 ? 11.456 -26.543 -20.772 1.00 70.75 91 LYS A N 1
ATOM 749 C CA . LYS A 1 91 ? 10.903 -25.322 -20.167 1.00 70.75 91 LYS A CA 1
ATOM 750 C C . LYS A 1 91 ? 9.472 -25.053 -20.648 1.00 70.75 91 LYS A C 1
ATOM 752 O O . LYS A 1 91 ? 8.604 -24.711 -19.855 1.00 70.75 91 LYS A O 1
ATOM 757 N N . ASN A 1 92 ? 9.210 -25.302 -21.928 1.00 75.50 92 ASN A N 1
ATOM 758 C CA . ASN A 1 92 ? 7.887 -25.199 -22.532 1.00 75.50 92 ASN A CA 1
ATOM 759 C C . ASN A 1 92 ? 6.901 -26.220 -21.922 1.00 75.50 92 ASN A C 1
ATOM 761 O O . ASN A 1 92 ? 5.767 -25.881 -21.594 1.00 75.50 92 ASN A O 1
ATOM 765 N N . ILE A 1 93 ? 7.346 -27.458 -21.668 1.00 80.25 93 ILE A N 1
ATOM 766 C CA . ILE A 1 93 ? 6.526 -28.478 -20.988 1.00 80.25 93 ILE A CA 1
ATOM 767 C C . ILE A 1 93 ? 6.180 -28.062 -19.549 1.00 80.25 93 ILE A C 1
ATOM 769 O O . ILE A 1 93 ? 5.046 -28.272 -19.112 1.00 80.25 93 ILE A O 1
ATOM 773 N N . GLU A 1 94 ? 7.123 -27.475 -18.807 1.00 83.50 94 GLU A N 1
ATOM 774 C CA . GLU A 1 94 ? 6.863 -26.964 -17.453 1.00 83.50 94 GLU A CA 1
ATOM 775 C C . GLU A 1 94 ? 5.848 -25.814 -17.462 1.00 83.50 94 GLU A C 1
ATOM 777 O O . GLU A 1 94 ? 4.904 -25.831 -16.675 1.00 83.50 94 GLU A O 1
ATOM 782 N N . GLU A 1 95 ? 5.971 -24.879 -18.404 1.00 83.38 95 GLU A N 1
ATOM 783 C CA . GLU A 1 95 ? 5.035 -23.760 -18.562 1.00 83.38 95 GLU A CA 1
ATOM 784 C C . GLU A 1 95 ? 3.620 -24.238 -18.923 1.00 83.38 95 GLU A C 1
ATOM 786 O O . GLU A 1 95 ? 2.641 -23.794 -18.317 1.00 83.38 95 GLU A O 1
ATOM 791 N N . ILE A 1 96 ? 3.495 -25.202 -19.841 1.00 87.06 96 ILE A N 1
ATOM 792 C CA . ILE A 1 96 ? 2.205 -25.815 -20.195 1.00 87.06 96 ILE A CA 1
ATOM 793 C C . ILE A 1 96 ? 1.600 -26.544 -18.989 1.00 87.06 96 ILE A C 1
ATOM 795 O O . ILE A 1 96 ? 0.392 -26.452 -18.753 1.00 87.06 96 ILE A O 1
ATOM 799 N N . ARG A 1 97 ? 2.415 -27.250 -18.195 1.00 87.94 97 ARG A N 1
ATOM 800 C CA . ARG A 1 97 ? 1.956 -27.935 -16.977 1.00 87.94 97 ARG A CA 1
ATOM 801 C C . ARG A 1 97 ? 1.420 -26.942 -15.947 1.00 87.94 97 ARG A C 1
ATOM 803 O O . ARG A 1 97 ? 0.375 -27.204 -15.351 1.00 87.94 97 ARG A O 1
ATOM 810 N N . ASP A 1 98 ? 2.107 -25.824 -15.751 1.00 87.06 98 ASP A N 1
ATOM 811 C CA . ASP A 1 98 ? 1.701 -24.794 -14.797 1.00 87.06 98 ASP A CA 1
ATOM 812 C C . ASP A 1 98 ? 0.410 -24.098 -15.255 1.00 87.06 98 ASP A C 1
ATOM 814 O O . ASP A 1 98 ? -0.517 -23.929 -14.461 1.00 87.06 98 ASP A O 1
ATOM 818 N N . ILE A 1 99 ? 0.283 -23.795 -16.552 1.00 89.75 99 ILE A N 1
ATOM 819 C CA . ILE A 1 99 ? -0.969 -23.301 -17.147 1.00 89.75 99 ILE A CA 1
ATOM 820 C C . ILE A 1 99 ? -2.109 -24.296 -16.910 1.00 89.75 99 ILE A C 1
ATOM 822 O O . ILE A 1 99 ? -3.183 -23.914 -16.443 1.00 89.75 99 ILE A O 1
ATOM 826 N N . HIS A 1 100 ? -1.879 -25.579 -17.197 1.00 90.56 100 HIS A N 1
ATOM 827 C CA . HIS A 1 100 ? -2.882 -26.621 -17.014 1.00 90.56 100 HIS A CA 1
ATOM 828 C C . HIS A 1 100 ? -3.325 -26.742 -15.553 1.00 90.56 100 HIS A C 1
ATOM 830 O O . HIS A 1 100 ? -4.519 -26.886 -15.287 1.00 90.56 100 HIS A O 1
ATOM 836 N N . HIS A 1 101 ? -2.390 -26.648 -14.605 1.00 91.38 101 HIS A N 1
ATOM 837 C CA . HIS A 1 101 ? -2.691 -26.684 -13.178 1.00 91.38 101 HIS A CA 1
ATOM 838 C C . HIS A 1 101 ? -3.652 -25.559 -12.774 1.00 91.38 101 HIS A C 1
ATOM 840 O O . HIS A 1 101 ? -4.722 -25.832 -12.223 1.00 91.38 101 HIS A O 1
ATOM 846 N N . TRP A 1 102 ? -3.315 -24.308 -13.099 1.00 89.12 102 TRP A N 1
ATOM 847 C CA . TRP A 1 102 ? -4.125 -23.152 -12.714 1.00 89.12 102 TRP A CA 1
ATOM 848 C C . TRP A 1 102 ? -5.484 -23.127 -13.415 1.00 89.12 102 TRP A C 1
ATOM 850 O O . TRP A 1 102 ? -6.507 -22.892 -12.771 1.00 89.12 102 TRP A O 1
ATOM 860 N N . LEU A 1 103 ? -5.530 -23.459 -14.706 1.00 90.31 103 LEU A N 1
ATOM 861 C CA . LEU A 1 103 ? -6.789 -23.525 -15.447 1.00 90.31 103 LEU A CA 1
ATOM 862 C C . LEU A 1 103 ? -7.689 -24.675 -14.979 1.00 90.31 103 LEU A C 1
ATOM 864 O O . LEU A 1 103 ? -8.909 -24.525 -14.980 1.00 90.31 103 LEU A O 1
ATOM 868 N N . SER A 1 104 ? -7.118 -25.791 -14.521 1.00 89.62 104 SER A N 1
ATOM 869 C CA . SER A 1 104 ? -7.888 -26.886 -13.914 1.00 89.62 104 SER A CA 1
ATOM 870 C C . SER A 1 104 ? -8.516 -26.466 -12.588 1.00 89.62 104 SER A C 1
ATOM 872 O O . SER A 1 104 ? -9.687 -26.753 -12.339 1.00 89.62 104 SER A O 1
ATOM 874 N N . LEU A 1 105 ? -7.769 -25.743 -11.747 1.00 88.19 105 LEU A N 1
ATOM 875 C CA . LEU A 1 105 ? -8.307 -25.164 -10.514 1.00 88.19 105 LEU A CA 1
ATOM 876 C C . LEU A 1 105 ? -9.427 -24.158 -10.814 1.00 88.19 105 LEU A C 1
ATOM 878 O O . LEU A 1 105 ? -10.456 -24.163 -10.136 1.00 88.19 105 LEU A O 1
ATOM 882 N N . LEU A 1 106 ? -9.272 -23.354 -11.868 1.00 87.94 106 LEU A N 1
ATOM 883 C CA . LEU A 1 106 ? -10.316 -22.442 -12.325 1.00 87.94 106 LEU A CA 1
ATOM 884 C C . LEU A 1 106 ? -11.554 -23.191 -12.831 1.00 87.94 106 LEU A C 1
ATOM 886 O O . LEU A 1 106 ? -12.670 -22.799 -12.506 1.00 87.94 106 LEU A O 1
ATOM 890 N N . LEU A 1 107 ? -11.380 -24.298 -13.555 1.00 88.25 107 LEU A N 1
ATOM 891 C CA . LEU A 1 107 ? -12.476 -25.124 -14.064 1.00 88.25 107 LEU A CA 1
ATOM 892 C C . LEU A 1 107 ? -13.289 -25.792 -12.945 1.00 88.25 107 LEU A C 1
ATOM 894 O O . LEU A 1 107 ? -14.506 -25.919 -13.070 1.00 88.25 107 LEU A O 1
ATOM 898 N N . LEU A 1 108 ? -12.650 -26.180 -11.836 1.00 86.88 108 LEU A N 1
ATOM 899 C CA . LEU A 1 108 ? -13.358 -26.704 -10.660 1.00 86.88 108 LEU A CA 1
ATOM 900 C C . LEU A 1 108 ? -14.308 -25.667 -10.053 1.00 86.88 108 LEU A C 1
ATOM 902 O O . LEU A 1 108 ? -15.386 -26.022 -9.573 1.00 86.88 108 LEU A O 1
ATOM 906 N N . ARG A 1 109 ? -13.922 -24.389 -10.082 1.00 81.88 109 ARG A N 1
ATOM 907 C CA . ARG A 1 109 ? -14.762 -23.280 -9.616 1.00 81.88 109 ARG A CA 1
ATOM 908 C C . ARG A 1 109 ? -15.806 -22.877 -10.656 1.00 81.88 109 ARG A C 1
ATOM 910 O O . ARG A 1 109 ? -16.955 -22.615 -10.310 1.00 81.88 109 ARG A O 1
ATOM 917 N N . HIS A 1 110 ? -15.403 -22.869 -11.919 1.00 82.62 110 HIS A N 1
ATOM 918 C CA . HIS A 1 110 ? -16.186 -22.460 -13.074 1.00 82.62 110 HIS A CA 1
ATOM 919 C C . HIS A 1 110 ? -16.331 -23.620 -14.051 1.00 82.62 110 HIS A C 1
ATOM 921 O O . HIS A 1 110 ? -15.619 -23.651 -15.059 1.00 82.62 110 HIS A O 1
ATOM 927 N N . PRO A 1 111 ? -17.272 -24.553 -13.819 1.00 81.94 111 PRO A N 1
ATOM 928 C CA . PRO A 1 111 ? -17.491 -25.704 -14.693 1.00 81.94 111 PRO A CA 1
ATOM 929 C C . PRO A 1 111 ? -18.212 -25.293 -15.992 1.00 81.94 111 PRO A C 1
ATOM 931 O O . PRO A 1 111 ? -19.250 -25.836 -16.373 1.00 81.94 111 PRO A O 1
ATOM 934 N N . HIS A 1 112 ? -17.684 -24.286 -16.687 1.00 85.31 112 HIS A N 1
ATOM 935 C CA . HIS A 1 112 ? -18.178 -23.810 -17.963 1.00 85.31 112 HIS A CA 1
ATOM 936 C C . HIS A 1 112 ? -17.616 -24.675 -19.086 1.00 85.31 112 HIS A C 1
ATOM 938 O O . HIS A 1 112 ? -16.406 -24.803 -19.267 1.00 85.31 112 HIS A O 1
ATOM 944 N N . LYS A 1 113 ? -18.517 -25.197 -19.921 1.00 85.62 113 LYS A N 1
ATOM 945 C CA . LYS A 1 113 ? -18.161 -25.998 -21.098 1.00 85.62 113 LYS A CA 1
ATOM 946 C C . LYS A 1 113 ? -17.176 -25.277 -22.028 1.00 85.62 113 LYS A C 1
ATOM 948 O O . LYS A 1 113 ? -16.283 -25.913 -22.572 1.00 85.62 113 LYS A O 1
ATOM 953 N N . ARG A 1 114 ? -17.318 -23.953 -22.172 1.00 86.31 114 ARG A N 1
ATOM 954 C CA . ARG A 1 114 ? -16.427 -23.118 -22.993 1.00 86.31 114 ARG A CA 1
ATOM 955 C C . ARG A 1 114 ? -14.998 -23.077 -22.437 1.00 86.31 114 ARG A C 1
ATOM 957 O O . ARG A 1 114 ? -14.069 -23.191 -23.224 1.00 86.31 114 ARG A O 1
ATOM 964 N N . LEU A 1 115 ? -14.826 -22.990 -21.113 1.00 88.19 115 LEU A N 1
ATOM 965 C CA . LEU A 1 115 ? -13.505 -23.044 -20.473 1.00 88.19 115 LEU A CA 1
ATOM 966 C C . LEU A 1 115 ? -12.821 -24.383 -20.748 1.00 88.19 115 LEU A C 1
ATOM 968 O O . LEU A 1 115 ? -11.698 -24.407 -21.235 1.00 88.19 115 LEU A O 1
ATOM 972 N N . SER A 1 116 ? -13.534 -25.487 -20.503 1.00 89.19 116 SER A N 1
ATOM 973 C CA . SER A 1 116 ? -13.027 -26.843 -20.753 1.00 89.19 116 SER A CA 1
ATOM 974 C C . SER A 1 116 ? -12.576 -27.016 -22.203 1.00 89.19 116 SER A C 1
ATOM 976 O O . SER A 1 116 ? -11.478 -27.492 -22.446 1.00 89.19 116 SER A O 1
ATOM 978 N N . GLN A 1 117 ? -13.385 -26.567 -23.167 1.00 90.19 117 GLN A N 1
ATOM 979 C CA . GLN A 1 117 ? -13.052 -26.669 -24.590 1.00 90.19 117 GLN A CA 1
ATOM 980 C C . GLN A 1 117 ? -11.808 -25.860 -24.971 1.00 90.19 117 GLN A C 1
ATOM 982 O O . GLN A 1 117 ? -11.017 -26.312 -25.797 1.00 90.19 117 GLN A O 1
ATOM 987 N N . LEU A 1 118 ? -11.631 -24.671 -24.390 1.00 89.00 118 LEU A N 1
ATOM 988 C CA . LEU A 1 118 ? -10.450 -23.842 -24.630 1.00 89.00 118 LEU A CA 1
ATOM 989 C C . LEU A 1 118 ? -9.190 -24.460 -24.012 1.00 89.00 118 LEU A C 1
ATOM 991 O O . LEU A 1 118 ? -8.146 -24.453 -24.658 1.00 89.00 118 LEU A O 1
ATOM 995 N N . ILE A 1 119 ? -9.299 -25.034 -22.808 1.00 91.12 119 ILE A N 1
ATOM 996 C CA . ILE A 1 119 ? -8.204 -25.771 -22.161 1.00 91.12 119 ILE A CA 1
ATOM 997 C C . ILE A 1 119 ? -7.813 -26.968 -23.025 1.00 91.12 119 ILE A C 1
ATOM 999 O O . ILE A 1 119 ? -6.644 -27.110 -23.369 1.00 91.12 119 ILE A O 1
ATOM 1003 N N . ASP A 1 120 ? -8.785 -27.785 -23.433 1.00 90.69 120 ASP A N 1
ATOM 1004 C CA . ASP A 1 120 ? -8.535 -28.951 -24.279 1.00 90.69 120 ASP A CA 1
ATOM 1005 C C . ASP A 1 120 ? -7.863 -28.540 -25.594 1.00 90.69 120 ASP A C 1
ATOM 1007 O O . ASP A 1 120 ? -6.874 -29.150 -25.995 1.00 90.69 120 ASP A O 1
ATOM 1011 N N . SER A 1 121 ? -8.348 -27.478 -26.243 1.00 90.62 121 SER A N 1
ATOM 1012 C CA . SER A 1 121 ? -7.772 -26.982 -27.502 1.00 90.62 121 SER A CA 1
ATOM 1013 C C . SER A 1 121 ? -6.315 -26.544 -27.330 1.00 90.62 121 SER A C 1
ATOM 1015 O O . SER A 1 121 ? -5.472 -26.910 -28.146 1.00 90.62 121 SER A O 1
ATOM 1017 N N . PHE A 1 122 ? -6.004 -25.838 -26.239 1.00 91.00 122 PHE A N 1
ATOM 1018 C CA . PHE A 1 122 ? -4.641 -25.423 -25.907 1.00 91.00 122 PHE A CA 1
ATOM 1019 C C . PHE A 1 122 ? -3.721 -26.606 -25.582 1.00 91.00 122 PHE A C 1
ATOM 1021 O O . PHE A 1 122 ? -2.576 -26.623 -26.011 1.00 91.00 122 PHE A O 1
ATOM 1028 N N . LEU A 1 123 ? -4.199 -27.626 -24.865 1.00 88.69 123 LEU A N 1
ATOM 1029 C CA . LEU A 1 123 ? -3.380 -28.802 -24.547 1.00 88.69 123 LEU A CA 1
ATOM 1030 C C . LEU A 1 123 ? -3.063 -29.655 -25.781 1.00 88.69 123 LEU A C 1
ATOM 1032 O O . LEU A 1 123 ? -1.993 -30.258 -25.846 1.00 88.69 123 LEU A O 1
ATOM 1036 N N . HIS A 1 124 ? -3.977 -29.714 -26.752 1.00 86.56 124 HIS A N 1
ATOM 1037 C CA . HIS A 1 124 ? -3.739 -30.418 -28.015 1.00 86.56 124 HIS A CA 1
ATOM 1038 C C . HIS A 1 124 ? -2.822 -29.620 -28.950 1.00 86.56 124 HIS A C 1
ATOM 1040 O O . HIS A 1 124 ? -1.988 -30.208 -29.640 1.00 86.56 124 HIS A O 1
ATOM 1046 N N . HIS A 1 125 ? -2.968 -28.294 -28.964 1.00 84.75 125 HIS A N 1
ATOM 1047 C CA . HIS A 1 125 ? -2.197 -27.383 -29.803 1.00 84.75 125 HIS A CA 1
ATOM 1048 C C . HIS A 1 125 ? -1.757 -26.162 -28.984 1.00 84.75 125 HIS A C 1
ATOM 1050 O O . HIS A 1 125 ? -2.422 -25.127 -29.021 1.00 84.75 125 HIS A O 1
ATOM 1056 N N . PRO A 1 126 ? -0.655 -26.274 -28.222 1.00 83.50 126 PRO A N 1
ATOM 1057 C CA . PRO A 1 126 ? -0.173 -25.172 -27.405 1.00 83.50 126 PRO A CA 1
ATOM 1058 C C . PRO A 1 126 ? 0.492 -24.149 -28.329 1.00 83.50 126 PRO A C 1
ATOM 1060 O O . PRO A 1 126 ? 1.609 -24.353 -28.807 1.00 83.50 126 PRO A O 1
ATOM 1063 N N . ASP A 1 127 ? -0.243 -23.080 -28.630 1.00 83.94 127 ASP A N 1
ATOM 1064 C CA . ASP A 1 127 ? 0.216 -21.941 -29.418 1.00 83.94 127 ASP A CA 1
ATOM 1065 C C . ASP A 1 127 ? -0.260 -20.608 -28.811 1.00 83.94 127 ASP A C 1
ATOM 1067 O O . ASP A 1 127 ? -1.098 -20.561 -27.900 1.00 83.94 127 ASP A O 1
ATOM 1071 N N . ASP A 1 128 ? 0.288 -19.506 -29.327 1.00 83.56 128 ASP A N 1
ATOM 1072 C CA . ASP A 1 128 ? -0.054 -18.149 -28.888 1.00 83.56 128 ASP A CA 1
ATOM 1073 C C . ASP A 1 128 ? -1.536 -17.814 -29.070 1.00 83.56 128 ASP A C 1
ATOM 1075 O O . ASP A 1 128 ? -2.105 -17.069 -28.271 1.00 83.56 128 ASP A O 1
ATOM 1079 N N . TYR A 1 129 ? -2.174 -18.355 -30.108 1.00 85.94 129 TYR A N 1
ATOM 1080 C CA . TYR A 1 129 ? -3.563 -18.058 -30.432 1.00 85.94 129 TYR A CA 1
ATOM 1081 C C . TYR A 1 129 ? -4.514 -18.651 -29.388 1.00 85.94 129 TYR A C 1
ATOM 1083 O O . TYR A 1 129 ? -5.380 -17.944 -28.859 1.00 85.94 129 TYR A O 1
ATOM 1091 N N . TYR A 1 130 ? -4.343 -19.927 -29.041 1.00 86.06 130 TYR A N 1
ATOM 1092 C CA . TYR A 1 130 ? -5.130 -20.585 -28.001 1.00 86.06 130 TYR A CA 1
ATOM 1093 C C . TYR A 1 130 ? -4.798 -20.035 -26.609 1.00 86.06 130 TYR A C 1
ATOM 1095 O O . TYR A 1 130 ? -5.714 -19.855 -25.801 1.00 86.06 130 TYR A O 1
ATOM 1103 N N . ALA A 1 131 ? -3.535 -19.679 -26.344 1.00 85.75 131 ALA A N 1
ATOM 1104 C CA . ALA A 1 131 ? -3.144 -19.006 -25.105 1.00 85.75 131 ALA A CA 1
ATOM 1105 C C . ALA A 1 131 ? -3.819 -17.629 -24.956 1.00 85.75 131 ALA A C 1
ATOM 1107 O O . ALA A 1 131 ? -4.351 -17.306 -23.889 1.00 85.75 131 ALA A O 1
ATOM 1108 N N . GLU A 1 132 ? -3.869 -16.828 -26.026 1.00 85.25 132 GLU A N 1
ATOM 1109 C CA . GLU A 1 132 ? -4.543 -15.527 -26.026 1.00 85.25 132 GLU A CA 1
ATOM 1110 C C . GLU A 1 132 ? -6.055 -15.677 -25.810 1.00 85.25 132 GLU A C 1
ATOM 1112 O O . GLU A 1 132 ? -6.650 -14.913 -25.042 1.00 85.25 132 GLU A O 1
ATOM 1117 N N . GLN A 1 133 ? -6.686 -16.670 -26.443 1.00 87.94 133 GLN A N 1
ATOM 1118 C CA . GLN A 1 133 ? -8.109 -16.947 -26.239 1.00 87.94 133 GLN A CA 1
ATOM 1119 C C . GLN A 1 133 ? -8.427 -17.358 -24.804 1.00 87.94 133 GLN A C 1
ATOM 1121 O O . GLN A 1 133 ? -9.386 -16.844 -24.224 1.00 87.94 133 GLN A O 1
ATOM 1126 N N . LEU A 1 134 ? -7.617 -18.240 -24.215 1.00 89.69 134 LEU A N 1
ATOM 1127 C CA . LEU A 1 134 ? -7.742 -18.612 -22.809 1.00 89.69 134 LEU A CA 1
ATOM 1128 C C . LEU A 1 134 ? -7.584 -17.393 -21.908 1.00 89.69 134 LEU A C 1
ATOM 1130 O O . LEU A 1 134 ? -8.423 -17.165 -21.041 1.00 89.69 134 LEU A O 1
ATOM 1134 N N . ARG A 1 135 ? -6.569 -16.561 -22.149 1.00 87.19 135 ARG A N 1
ATOM 1135 C CA . ARG A 1 135 ? -6.320 -15.360 -21.347 1.00 87.19 135 ARG A CA 1
ATOM 1136 C C . ARG A 1 135 ? -7.492 -14.381 -21.417 1.00 87.19 135 ARG A C 1
ATOM 1138 O O . ARG A 1 135 ? -7.909 -13.873 -20.379 1.00 87.19 135 ARG A O 1
ATOM 1145 N N . LYS A 1 136 ? -8.046 -14.138 -22.608 1.00 86.75 136 LYS A N 1
ATOM 1146 C CA . LYS A 1 136 ? -9.244 -13.299 -22.785 1.00 86.75 136 LYS A CA 1
ATOM 1147 C C . LYS A 1 136 ? -10.438 -13.871 -22.032 1.00 86.75 136 LYS A C 1
ATOM 1149 O O . LYS A 1 136 ? -11.098 -13.141 -21.305 1.00 86.75 136 LYS A O 1
ATOM 1154 N N . TYR A 1 137 ? -10.674 -15.173 -22.149 1.00 87.31 137 TYR A N 1
ATOM 1155 C CA . TYR A 1 137 ? -11.795 -15.820 -21.479 1.00 87.31 137 TYR A CA 1
ATOM 1156 C C . TYR A 1 137 ? -11.661 -15.807 -19.947 1.00 87.31 137 TYR A C 1
ATOM 1158 O O . TYR A 1 137 ? -12.641 -15.588 -19.242 1.00 87.31 137 TYR A O 1
ATOM 1166 N N . VAL A 1 138 ? -10.446 -15.975 -19.415 1.00 87.00 138 VAL A N 1
ATOM 1167 C CA . VAL A 1 138 ? -10.171 -15.815 -17.979 1.00 87.00 138 VAL A CA 1
ATOM 1168 C C . VAL A 1 138 ? -10.484 -14.384 -17.529 1.00 87.00 138 VAL A C 1
ATOM 1170 O O . VAL A 1 138 ? -11.137 -14.212 -16.507 1.00 87.00 138 VAL A O 1
ATOM 1173 N N . LEU A 1 139 ? -10.092 -13.361 -18.295 1.00 82.31 139 LEU A N 1
ATOM 1174 C CA . LEU A 1 139 ? -10.421 -11.964 -17.982 1.00 82.31 139 LEU A CA 1
ATOM 1175 C C . LEU A 1 139 ? -11.936 -11.687 -18.035 1.00 82.31 139 LEU A C 1
ATOM 1177 O O . LEU A 1 139 ? -12.452 -11.021 -17.141 1.00 82.31 139 LEU A O 1
ATOM 1181 N N . GLU A 1 140 ? -12.659 -12.258 -19.005 1.00 85.75 140 GLU A N 1
ATOM 1182 C CA . GLU A 1 140 ? -14.131 -12.188 -19.067 1.00 85.75 140 GLU A CA 1
ATOM 1183 C C . GLU A 1 140 ? -14.781 -12.771 -17.795 1.00 85.75 140 GLU A C 1
ATOM 1185 O O . GLU A 1 140 ? -15.741 -12.204 -17.267 1.00 85.75 140 GLU A O 1
ATOM 1190 N N . LEU A 1 141 ? -14.254 -13.886 -17.269 1.00 84.00 141 LEU A N 1
ATOM 1191 C CA . LEU A 1 141 ? -14.743 -14.483 -16.019 1.00 84.00 141 LEU A CA 1
ATOM 1192 C C . LEU A 1 141 ? -14.502 -13.569 -14.811 1.00 84.00 141 LEU A C 1
ATOM 1194 O O . LEU A 1 141 ? -15.397 -13.413 -13.979 1.00 84.00 141 LEU A O 1
ATOM 1198 N N . VAL A 1 142 ? -13.334 -12.922 -14.744 1.00 83.19 142 VAL A N 1
ATOM 1199 C CA . VAL A 1 142 ? -12.996 -11.975 -13.669 1.00 83.19 142 VAL A CA 1
ATOM 1200 C C . VAL A 1 142 ? -13.974 -10.797 -13.632 1.00 83.19 142 VAL A C 1
ATOM 1202 O O . VAL A 1 142 ? -14.425 -10.397 -12.553 1.00 83.19 142 VAL A O 1
ATOM 1205 N N . GLU A 1 143 ? -14.305 -10.239 -14.799 1.00 77.44 143 GLU A N 1
ATOM 1206 C CA . GLU A 1 143 ? -15.264 -9.137 -14.928 1.00 77.44 143 GLU A CA 1
ATOM 1207 C C . GLU A 1 143 ? -16.678 -9.578 -14.530 1.00 77.44 143 GLU A C 1
ATOM 1209 O O . GLU A 1 143 ? -17.364 -8.882 -13.778 1.00 77.44 143 GLU A O 1
ATOM 1214 N N . HIS A 1 144 ? -17.101 -10.766 -14.970 1.00 75.62 144 HIS A N 1
ATOM 1215 C CA . HIS A 1 144 ? -18.426 -11.302 -14.663 1.00 75.62 144 HIS A CA 1
ATOM 1216 C C . HIS A 1 144 ? -18.621 -11.591 -13.166 1.00 75.62 144 HIS A C 1
ATOM 1218 O O . HIS A 1 144 ? -19.690 -11.313 -12.616 1.00 75.62 144 HIS A O 1
ATOM 1224 N N . GLU A 1 145 ? -17.610 -12.130 -12.481 1.00 69.31 145 GLU A N 1
ATOM 1225 C CA . GLU A 1 145 ? -17.703 -12.402 -11.043 1.00 69.31 145 GLU A CA 1
ATOM 1226 C C . GLU A 1 145 ? -17.583 -11.151 -10.169 1.00 69.31 145 GLU A C 1
A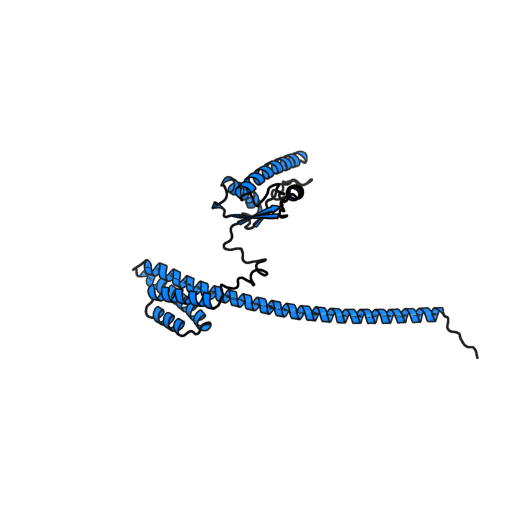TOM 1228 O O . GLU A 1 145 ? -17.778 -11.237 -8.954 1.00 69.31 145 GLU A O 1
ATOM 1233 N N . LYS A 1 146 ? -17.257 -9.985 -10.745 1.00 61.72 146 LYS A N 1
ATOM 1234 C CA . LYS A 1 146 ? -16.984 -8.761 -9.980 1.00 61.72 146 LYS A CA 1
ATOM 1235 C C . LYS A 1 146 ? -15.970 -8.984 -8.847 1.00 61.72 146 LYS A C 1
ATOM 1237 O O . LYS A 1 146 ? -15.969 -8.270 -7.847 1.00 61.72 146 LYS A O 1
ATOM 1242 N N . VAL A 1 147 ? -15.059 -9.944 -9.010 1.00 57.66 147 VAL A N 1
ATOM 1243 C CA . VAL A 1 147 ? -13.952 -10.196 -8.067 1.00 57.66 147 VAL A CA 1
ATOM 1244 C C . VAL A 1 147 ? -13.006 -8.982 -8.020 1.00 57.66 147 VAL A C 1
ATOM 1246 O O . VAL A 1 147 ? -12.373 -8.702 -6.991 1.00 57.66 147 VAL A O 1
ATOM 1249 N N . LEU A 1 148 ? -12.979 -8.213 -9.116 1.00 50.31 148 LEU A N 1
ATOM 1250 C CA . LEU A 1 148 ? -12.386 -6.876 -9.205 1.00 50.31 148 LEU A CA 1
ATOM 1251 C C . LEU A 1 148 ? -13.366 -5.742 -8.832 1.00 50.31 148 LEU A C 1
ATOM 1253 O O . LEU A 1 148 ? -12.931 -4.732 -8.285 1.00 50.31 148 LEU A O 1
ATOM 1257 N N . ASP A 1 149 ? -14.675 -5.930 -9.029 1.00 43.09 149 ASP A N 1
ATOM 1258 C CA . ASP A 1 149 ? -15.731 -4.948 -8.743 1.00 43.09 149 ASP A CA 1
ATOM 1259 C C . ASP A 1 149 ? -16.425 -5.191 -7.390 1.00 43.09 149 ASP A C 1
ATOM 1261 O O . ASP A 1 149 ? -17.589 -5.577 -7.275 1.00 43.09 149 ASP A O 1
ATOM 1265 N N . SER A 1 150 ? -15.739 -4.819 -6.316 1.00 36.09 150 SER A N 1
ATOM 1266 C CA . SER A 1 150 ? -16.428 -4.298 -5.129 1.00 36.09 150 SER A CA 1
ATOM 1267 C C . SER A 1 150 ? -15.888 -2.909 -4.797 1.00 36.09 150 SER A C 1
ATOM 1269 O O . SER A 1 150 ? -15.055 -2.777 -3.902 1.00 36.09 150 SER A O 1
ATOM 1271 N N . PRO A 1 151 ? -16.361 -1.846 -5.480 1.00 41.31 151 PRO A N 1
ATOM 1272 C CA . PRO A 1 151 ? -15.912 -0.479 -5.216 1.00 41.31 151 PRO A CA 1
ATOM 1273 C C . PRO A 1 151 ? -16.425 0.086 -3.880 1.00 41.31 151 PRO A C 1
ATOM 1275 O O . PRO A 1 151 ? -15.915 1.104 -3.416 1.00 41.31 151 PRO A O 1
ATOM 1278 N N . ASP A 1 152 ? -17.403 -0.567 -3.238 1.00 36.00 152 ASP A N 1
ATOM 1279 C CA . ASP A 1 152 ? -18.153 0.039 -2.127 1.00 36.00 152 ASP A CA 1
ATOM 1280 C C . ASP A 1 152 ? -18.060 -0.672 -0.770 1.00 36.00 152 ASP A C 1
ATOM 1282 O O . ASP A 1 152 ? -18.594 -0.165 0.209 1.00 36.00 152 ASP A O 1
ATOM 1286 N N . ARG A 1 153 ? -17.322 -1.783 -0.644 1.00 36.38 153 ARG A N 1
ATOM 1287 C CA . ARG A 1 153 ? -17.013 -2.381 0.681 1.00 36.38 153 ARG A CA 1
ATOM 1288 C C . ARG A 1 153 ? -15.549 -2.284 1.092 1.00 36.38 153 ARG A C 1
ATOM 1290 O O . ARG A 1 153 ? -15.201 -2.508 2.242 1.00 36.38 153 ARG A O 1
ATOM 1297 N N . ILE A 1 154 ? -14.708 -1.831 0.171 1.00 40.38 154 ILE A N 1
ATOM 1298 C CA . ILE A 1 154 ? -13.271 -1.647 0.360 1.00 40.38 154 ILE A CA 1
ATOM 1299 C C . ILE A 1 154 ? -12.972 -0.229 0.930 1.00 40.38 154 ILE A C 1
ATOM 1301 O O . ILE A 1 154 ? -11.831 0.206 1.011 1.00 40.38 154 ILE A O 1
ATOM 1305 N N . LYS A 1 155 ? -13.990 0.526 1.373 1.00 36.12 155 LYS A N 1
ATOM 1306 C CA . LYS A 1 155 ? -13.805 1.843 2.017 1.00 36.12 155 LYS A CA 1
ATOM 1307 C C . LYS A 1 155 ? -13.646 1.793 3.540 1.00 36.12 155 LYS A C 1
ATOM 1309 O O . LYS A 1 155 ? -13.171 2.776 4.094 1.00 36.12 155 LYS A O 1
ATOM 1314 N N . GLU A 1 156 ? -13.960 0.679 4.205 1.00 35.28 156 GLU A N 1
ATOM 1315 C CA . GLU A 1 156 ? -13.875 0.602 5.678 1.00 35.28 156 GLU A CA 1
ATOM 1316 C C . GLU A 1 156 ? -12.822 -0.394 6.195 1.00 35.28 156 GLU A C 1
ATOM 1318 O O . GLU A 1 156 ? -12.206 -0.142 7.232 1.00 35.28 156 GLU A O 1
ATOM 1323 N N . SER A 1 157 ? -12.488 -1.447 5.442 1.00 29.03 157 SER A N 1
ATOM 1324 C CA . SER A 1 157 ? -11.448 -2.420 5.827 1.00 29.03 157 SER A CA 1
ATOM 1325 C C . SER A 1 157 ? -10.067 -2.194 5.177 1.00 29.03 157 SER A C 1
ATOM 1327 O O . SER A 1 157 ? -9.077 -2.756 5.640 1.00 29.03 157 SER A O 1
ATOM 1329 N N . LEU A 1 158 ? -9.929 -1.280 4.197 1.00 37.50 158 LEU A N 1
ATOM 1330 C CA . LEU A 1 158 ? -8.626 -0.815 3.654 1.00 37.50 158 LEU A CA 1
ATOM 1331 C C . LEU A 1 158 ? -7.853 0.139 4.581 1.00 37.50 158 LEU A C 1
ATOM 1333 O O . LEU A 1 158 ? -6.851 0.742 4.183 1.00 37.50 158 LEU A O 1
ATOM 1337 N N . SER A 1 159 ? -8.307 0.265 5.822 1.00 37.47 159 SER A N 1
ATOM 1338 C CA . SER A 1 159 ? -7.708 1.090 6.865 1.00 37.47 159 SER A CA 1
ATOM 1339 C C . SER A 1 159 ? -6.379 0.547 7.394 1.00 37.47 159 SER A C 1
ATOM 1341 O O . SER A 1 159 ? -5.755 1.226 8.208 1.00 37.47 159 SER A O 1
ATOM 1343 N N . SER A 1 160 ? -5.935 -0.661 7.013 1.00 33.91 160 SER A N 1
ATOM 1344 C CA . SER A 1 160 ? -4.736 -1.233 7.650 1.00 33.91 160 SER A CA 1
ATOM 1345 C C . SER A 1 160 ? -3.690 -1.873 6.729 1.00 33.91 160 SER A C 1
ATOM 1347 O O . SER A 1 160 ? -2.580 -1.357 6.742 1.00 33.91 160 SER A O 1
ATOM 1349 N N . ASP A 1 161 ? -3.953 -2.876 5.877 1.00 35.00 161 ASP A N 1
ATOM 1350 C CA . ASP A 1 161 ? -2.810 -3.740 5.473 1.00 35.00 161 ASP A CA 1
ATOM 1351 C C . ASP A 1 161 ? -2.500 -3.966 3.975 1.00 35.00 161 ASP A C 1
ATOM 1353 O O . ASP A 1 161 ? -1.502 -4.613 3.667 1.00 35.00 161 ASP A O 1
ATOM 1357 N N . LYS A 1 162 ? -3.233 -3.405 2.999 1.00 31.03 162 LYS A N 1
ATOM 1358 C CA . LYS A 1 162 ? -2.957 -3.663 1.555 1.00 31.03 162 LYS A CA 1
ATOM 1359 C C . LYS A 1 162 ? -2.774 -2.417 0.677 1.00 31.03 162 LYS A C 1
ATOM 1361 O O . LYS A 1 162 ? -3.255 -2.346 -0.447 1.00 31.03 162 LYS A O 1
ATOM 1366 N N . GLN A 1 163 ? -2.020 -1.430 1.163 1.00 36.41 163 GLN A N 1
ATOM 1367 C CA . GLN A 1 163 ? -1.475 -0.329 0.343 1.00 36.41 163 GLN A CA 1
ATOM 1368 C C . GLN A 1 163 ? 0.005 -0.519 -0.035 1.00 36.41 163 GLN A C 1
ATOM 1370 O O . GLN A 1 163 ? 0.635 0.403 -0.548 1.00 36.41 163 GLN A O 1
ATOM 1375 N N . GLN A 1 164 ? 0.586 -1.694 0.214 1.00 37.72 164 GLN A N 1
ATOM 1376 C CA . GLN A 1 164 ? 2.039 -1.809 0.329 1.00 37.72 164 GLN A CA 1
ATOM 1377 C C . GLN A 1 164 ? 2.809 -2.209 -0.943 1.00 37.72 164 GLN A C 1
ATOM 1379 O O . GLN A 1 164 ? 4.039 -2.181 -0.903 1.00 37.72 164 GLN A O 1
ATOM 1384 N N . ALA A 1 165 ? 2.145 -2.511 -2.068 1.00 37.16 165 ALA A N 1
ATOM 1385 C CA . ALA A 1 165 ? 2.837 -3.027 -3.261 1.00 37.16 165 ALA A CA 1
ATOM 1386 C C . ALA A 1 165 ? 2.834 -2.124 -4.516 1.00 37.16 165 ALA A C 1
ATOM 1388 O O . ALA A 1 165 ? 3.700 -2.313 -5.361 1.00 37.16 165 ALA A O 1
ATOM 1389 N N . GLU A 1 166 ? 1.976 -1.097 -4.629 1.00 44.84 166 GLU A N 1
ATOM 1390 C CA . GLU A 1 166 ? 2.003 -0.176 -5.796 1.00 44.84 166 GLU A CA 1
ATOM 1391 C C . GLU A 1 166 ? 1.905 1.325 -5.469 1.00 44.84 166 GLU A C 1
ATOM 1393 O O . GLU A 1 166 ? 1.971 2.170 -6.365 1.00 44.84 166 GLU A O 1
ATOM 1398 N N . LYS A 1 167 ? 1.801 1.712 -4.193 1.00 50.38 167 LYS A N 1
ATOM 1399 C CA . LYS A 1 167 ? 1.723 3.131 -3.821 1.00 50.38 167 LYS A CA 1
ATOM 1400 C C . LYS A 1 167 ? 3.116 3.708 -3.603 1.00 50.38 167 LYS A C 1
ATOM 1402 O O . LYS A 1 167 ? 3.945 3.135 -2.898 1.00 50.38 167 LYS A O 1
ATOM 1407 N N . GLY A 1 168 ? 3.365 4.864 -4.220 1.00 63.53 168 GLY A N 1
ATOM 1408 C CA . GLY A 1 168 ? 4.534 5.686 -3.924 1.00 63.53 168 GLY A CA 1
ATOM 1409 C C . GLY A 1 168 ? 4.688 5.912 -2.416 1.00 63.53 168 GLY A C 1
ATOM 1410 O O . GLY A 1 168 ? 3.740 5.789 -1.640 1.00 63.53 168 GLY A O 1
ATOM 1411 N N . ARG A 1 169 ? 5.900 6.256 -1.995 1.00 82.69 169 ARG A N 1
ATOM 1412 C CA . ARG A 1 169 ? 6.200 6.621 -0.609 1.00 82.69 169 ARG A CA 1
ATOM 1413 C C . ARG A 1 169 ? 5.370 7.825 -0.203 1.00 82.69 169 ARG A C 1
ATOM 1415 O O . ARG A 1 169 ? 5.069 8.667 -1.039 1.00 82.69 169 ARG A O 1
ATOM 1422 N N . THR A 1 170 ? 5.024 7.934 1.069 1.00 85.88 170 THR A N 1
ATOM 1423 C CA . THR A 1 170 ? 4.320 9.099 1.590 1.00 85.88 170 THR A CA 1
ATOM 1424 C C . THR A 1 170 ? 5.205 9.898 2.532 1.00 85.88 170 THR A C 1
ATOM 1426 O O . THR A 1 170 ? 5.968 9.342 3.326 1.00 85.88 170 THR A O 1
ATOM 1429 N N . VAL A 1 171 ? 5.121 11.222 2.429 1.00 88.38 171 VAL A N 1
ATOM 1430 C CA . VAL A 1 171 ? 5.630 12.148 3.445 1.00 88.38 171 VAL A CA 1
ATOM 1431 C C . VAL A 1 171 ? 4.452 12.821 4.120 1.00 88.38 171 VAL A C 1
ATOM 1433 O O . VAL A 1 171 ? 3.587 13.365 3.440 1.00 88.38 171 VAL A O 1
ATOM 1436 N N . THR A 1 172 ? 4.417 12.768 5.448 1.00 90.44 172 THR A N 1
ATOM 1437 C CA . THR A 1 172 ? 3.345 13.346 6.270 1.00 90.44 172 THR A CA 1
ATOM 1438 C C . THR A 1 172 ? 3.894 14.463 7.146 1.00 90.44 172 THR A C 1
ATOM 1440 O O . THR A 1 172 ? 4.963 14.316 7.742 1.00 90.44 172 THR A O 1
ATOM 1443 N N . PHE A 1 173 ? 3.150 15.557 7.269 1.00 89.56 173 PHE A N 1
ATOM 1444 C CA . PHE A 1 173 ? 3.478 16.682 8.146 1.00 89.56 173 PHE A CA 1
ATOM 1445 C C . PHE A 1 173 ? 2.213 17.254 8.794 1.00 89.56 173 PHE A C 1
ATOM 1447 O O . PHE A 1 173 ? 1.091 17.016 8.333 1.00 89.56 173 PHE A O 1
ATOM 1454 N N . LYS A 1 174 ? 2.392 17.980 9.899 1.00 91.94 174 LYS A N 1
ATOM 1455 C CA . LYS A 1 174 ? 1.309 18.715 10.562 1.00 91.94 174 LYS A CA 1
ATOM 1456 C C . LYS A 1 174 ? 1.307 20.152 10.070 1.00 91.94 174 LYS A C 1
ATOM 1458 O O . LYS A 1 174 ? 2.370 20.685 9.777 1.00 91.94 174 LYS A O 1
ATOM 1463 N N . ILE A 1 175 ? 0.142 20.779 10.010 1.00 89.44 175 ILE A N 1
ATOM 1464 C CA . ILE A 1 175 ? 0.031 22.214 9.734 1.00 89.44 175 ILE A CA 1
ATOM 1465 C C . ILE A 1 175 ? -0.088 22.933 11.077 1.00 89.44 175 ILE A C 1
ATOM 1467 O O . ILE A 1 175 ? -0.864 22.508 11.933 1.00 89.44 175 ILE A O 1
ATOM 1471 N N . SER A 1 176 ? 0.702 23.989 11.270 1.00 92.38 176 SER A N 1
ATOM 1472 C CA . SER A 1 176 ? 0.708 24.805 12.490 1.00 92.38 176 SER A CA 1
ATOM 1473 C C . SER A 1 176 ? -0.698 25.314 12.820 1.00 92.38 176 SER A C 1
ATOM 1475 O O . SER A 1 176 ? -1.372 25.880 11.960 1.00 92.38 176 SER A O 1
ATOM 1477 N N . ASP A 1 177 ? -1.144 25.153 14.069 1.00 89.56 177 ASP A N 1
ATOM 1478 C CA . ASP A 1 177 ? -2.467 25.627 14.498 1.00 89.56 177 ASP A CA 1
ATOM 1479 C C . ASP A 1 177 ? -2.599 27.155 14.403 1.00 89.56 177 ASP A C 1
ATOM 1481 O O . ASP A 1 177 ? -3.694 27.660 14.146 1.00 89.56 177 ASP A O 1
ATOM 1485 N N . ASN A 1 178 ? -1.490 27.892 14.550 1.00 92.31 178 ASN A N 1
ATOM 1486 C CA . ASN A 1 178 ? -1.470 29.342 14.345 1.00 92.31 178 ASN A CA 1
ATOM 1487 C C . ASN A 1 178 ? -1.736 29.678 12.875 1.00 92.31 178 ASN A C 1
ATOM 1489 O O . ASN A 1 178 ? -2.653 30.441 12.580 1.00 92.31 178 ASN A O 1
ATOM 1493 N N . TYR A 1 179 ? -1.023 29.022 11.958 1.00 90.12 179 TYR A N 1
ATOM 1494 C CA . TYR A 1 179 ? -1.220 29.212 10.522 1.00 90.12 179 TYR A CA 1
ATOM 1495 C C . TYR A 1 179 ? -2.626 28.788 10.075 1.00 90.12 179 TYR A C 1
ATOM 1497 O O . TYR A 1 179 ? -3.290 29.505 9.330 1.00 90.12 179 TYR A O 1
ATOM 1505 N N . ARG A 1 180 ? -3.146 27.661 10.581 1.00 89.38 180 ARG A N 1
ATOM 1506 C CA . ARG A 1 180 ? -4.528 27.222 10.310 1.00 89.38 180 ARG A CA 1
ATOM 1507 C C . ARG A 1 180 ? -5.550 28.255 10.771 1.00 89.38 180 ARG A C 1
ATOM 1509 O O . ARG A 1 180 ? -6.509 28.513 10.051 1.00 89.38 180 ARG A O 1
ATOM 1516 N N . ARG A 1 181 ? -5.346 28.858 11.947 1.00 88.19 181 ARG A N 1
ATOM 1517 C CA . ARG A 1 181 ? -6.216 29.921 12.463 1.00 88.19 181 ARG A CA 1
ATOM 1518 C C . ARG A 1 181 ? -6.181 31.155 11.561 1.00 88.19 181 ARG A C 1
ATOM 1520 O O . ARG A 1 181 ? -7.239 31.691 11.252 1.00 88.19 181 ARG A O 1
ATOM 1527 N N . GLU A 1 182 ? -5.000 31.579 11.119 1.00 90.19 182 GLU A N 1
ATOM 1528 C CA . GLU A 1 182 ? -4.839 32.711 10.195 1.00 90.19 182 GLU A CA 1
ATOM 1529 C C . GLU A 1 182 ? -5.535 32.460 8.850 1.00 90.19 182 GLU A C 1
ATOM 1531 O O . GLU A 1 182 ? -6.282 33.312 8.369 1.00 90.19 182 GLU A O 1
ATOM 1536 N N . GLN A 1 183 ? -5.363 31.269 8.273 1.00 83.94 183 GLN A N 1
ATOM 1537 C CA . GLN A 1 183 ? -6.009 30.891 7.011 1.00 83.94 183 GLN A CA 1
ATOM 1538 C C . GLN A 1 183 ? -7.531 30.769 7.155 1.00 83.94 183 GLN A C 1
ATOM 1540 O O . GLN A 1 183 ? -8.268 31.200 6.270 1.00 83.94 183 GLN A O 1
ATOM 1545 N N . MET A 1 184 ? -8.015 30.281 8.301 1.00 84.06 184 MET A N 1
ATOM 1546 C CA . MET A 1 184 ? -9.447 30.216 8.592 1.00 84.06 184 MET A CA 1
ATOM 1547 C C . MET A 1 184 ? -10.079 31.614 8.666 1.00 84.06 184 MET A C 1
ATOM 1549 O O . MET A 1 184 ? -11.178 31.808 8.151 1.00 84.06 184 MET A O 1
ATOM 1553 N N . VAL A 1 185 ? -9.379 32.608 9.233 1.00 85.81 185 VAL A N 1
ATOM 1554 C CA . VAL A 1 185 ? -9.816 34.021 9.211 1.00 85.81 185 VAL A CA 1
ATOM 1555 C C . VAL A 1 185 ? -9.874 34.563 7.778 1.00 85.81 185 VAL A C 1
ATOM 1557 O O . VAL A 1 185 ? -10.775 35.333 7.452 1.00 85.81 185 VAL A O 1
ATOM 1560 N N . ALA A 1 186 ? -8.965 34.122 6.906 1.00 80.75 186 ALA A N 1
ATOM 1561 C CA . ALA A 1 186 ? -8.973 34.440 5.478 1.00 80.75 186 ALA A CA 1
ATOM 1562 C C . ALA A 1 186 ? -10.004 33.628 4.657 1.00 80.75 186 ALA A C 1
ATOM 1564 O O . ALA A 1 186 ? -10.083 33.799 3.441 1.00 80.75 186 ALA A O 1
ATOM 1565 N N . GLY A 1 187 ? -10.803 32.764 5.296 1.00 80.62 187 GLY A N 1
ATOM 1566 C CA . GLY A 1 187 ? -11.855 31.971 4.652 1.00 80.62 187 GLY A CA 1
ATOM 1567 C C . GLY A 1 187 ? -11.392 30.641 4.047 1.00 80.62 187 GLY A C 1
ATOM 1568 O O . GLY A 1 187 ? -12.137 30.039 3.278 1.00 80.62 187 GLY A O 1
ATOM 1569 N N . VAL A 1 188 ? -10.186 30.168 4.378 1.00 80.62 188 VAL A N 1
ATOM 1570 C CA . VAL A 1 188 ? -9.626 28.899 3.889 1.00 80.62 188 VAL A CA 1
ATOM 1571 C C . VAL A 1 188 ? -9.506 27.900 5.038 1.00 80.62 188 VAL A C 1
ATOM 1573 O O . VAL A 1 188 ? -8.745 28.101 5.983 1.00 80.62 188 VAL A O 1
ATOM 1576 N N . GLU A 1 189 ? -10.233 26.785 4.952 1.00 82.75 189 GLU A N 1
ATOM 1577 C CA . GLU A 1 189 ? -10.142 25.705 5.935 1.00 82.75 189 GLU A CA 1
ATOM 1578 C C . GLU A 1 189 ? -9.025 24.718 5.566 1.00 82.75 189 GLU A C 1
ATOM 1580 O O . GLU A 1 189 ? -9.045 24.093 4.505 1.00 82.75 189 GLU A O 1
ATOM 1585 N N . LEU A 1 190 ? -8.039 24.574 6.457 1.00 77.69 190 LEU A N 1
ATOM 1586 C CA . LEU A 1 190 ? -6.912 23.657 6.280 1.00 77.69 190 LEU A CA 1
ATOM 1587 C C . LEU A 1 190 ? -6.986 22.462 7.245 1.00 77.69 190 LEU A C 1
ATOM 1589 O O . LEU A 1 190 ? -7.294 22.639 8.436 1.00 77.69 190 LEU A O 1
ATOM 1593 N N . PRO A 1 191 ? -6.631 21.247 6.778 1.00 81.25 191 PRO A N 1
ATOM 1594 C CA . PRO A 1 191 ? -6.593 20.062 7.625 1.00 81.25 191 PRO A CA 1
ATOM 1595 C C . PRO A 1 191 ? -5.494 20.178 8.692 1.00 81.25 191 PRO A C 1
ATOM 1597 O O . PRO A 1 191 ? -4.556 20.961 8.573 1.00 81.25 191 PRO A O 1
ATOM 1600 N N . G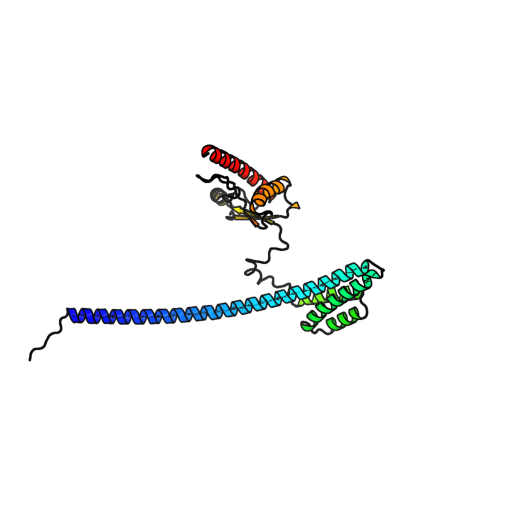LN A 1 192 ? -5.588 19.382 9.757 1.00 84.12 192 GLN A N 1
ATOM 1601 C CA . GLN A 1 192 ? -4.559 19.362 10.806 1.00 84.12 192 GLN A CA 1
ATOM 1602 C C . GLN A 1 192 ? -3.245 18.719 10.327 1.00 84.12 192 GLN A C 1
ATOM 1604 O O . GLN A 1 192 ? -2.153 19.097 10.758 1.00 84.12 192 GLN A O 1
ATOM 1609 N N . SER A 1 193 ? -3.343 17.741 9.431 1.00 84.94 193 SER A N 1
ATOM 1610 C CA . SER A 1 193 ? -2.212 17.066 8.805 1.00 84.94 193 SER A CA 1
ATOM 1611 C C . SER A 1 193 ? -2.474 16.859 7.322 1.00 84.94 193 SER A C 1
ATOM 1613 O O . SER A 1 193 ? -3.619 16.779 6.874 1.00 84.94 193 SER A O 1
ATOM 1615 N N . HIS A 1 194 ? -1.395 16.769 6.557 1.00 87.38 194 HIS A N 1
ATOM 1616 C CA . HIS A 1 194 ? -1.458 16.465 5.138 1.00 87.38 194 HIS A CA 1
ATOM 1617 C C . HIS A 1 194 ? -0.336 15.504 4.754 1.00 87.38 194 HIS A C 1
ATOM 1619 O O . HIS A 1 194 ? 0.681 15.404 5.452 1.00 87.38 194 HIS A O 1
ATOM 1625 N N . TYR A 1 195 ? -0.530 14.789 3.649 1.00 88.56 195 TYR A N 1
ATOM 1626 C CA . TYR A 1 195 ? 0.466 13.877 3.114 1.00 88.56 195 TYR A CA 1
ATOM 1627 C C . TYR A 1 195 ? 0.579 14.014 1.598 1.00 88.56 195 TYR A C 1
ATOM 1629 O O . TYR A 1 195 ? -0.417 14.218 0.912 1.00 88.56 195 TYR A O 1
ATOM 1637 N N . TYR A 1 196 ? 1.792 13.834 1.080 1.00 86.62 196 TYR A N 1
ATOM 1638 C CA . TYR A 1 196 ? 2.024 13.650 -0.352 1.00 86.62 196 TYR A CA 1
ATOM 1639 C C . TYR A 1 196 ? 2.500 12.237 -0.611 1.00 86.62 196 TYR A C 1
ATOM 1641 O O . TYR A 1 196 ? 3.418 11.772 0.063 1.00 86.62 196 TYR A O 1
ATOM 1649 N N . SER A 1 197 ? 1.916 11.581 -1.613 1.00 86.31 197 SER A N 1
ATOM 1650 C CA . SER A 1 197 ? 2.499 10.376 -2.200 1.00 86.31 197 SER A CA 1
ATOM 1651 C C . SER A 1 197 ? 3.472 10.773 -3.311 1.00 86.31 197 SER A C 1
ATOM 1653 O O . SER A 1 197 ? 3.166 11.640 -4.126 1.00 86.31 197 SER A O 1
ATOM 1655 N N . TYR A 1 198 ? 4.649 10.158 -3.330 1.00 82.88 198 TYR A N 1
ATOM 1656 C CA . TYR A 1 198 ? 5.700 10.398 -4.308 1.00 82.88 198 TYR A CA 1
ATOM 1657 C C . TYR A 1 198 ? 6.473 9.112 -4.599 1.00 82.88 198 TYR A C 1
ATOM 1659 O O . TYR A 1 198 ? 6.637 8.234 -3.748 1.00 82.88 198 TYR A O 1
ATOM 1667 N N . LYS A 1 199 ? 7.006 9.001 -5.809 1.00 84.69 199 LYS A N 1
ATOM 1668 C CA . LYS A 1 199 ? 8.051 8.029 -6.133 1.00 84.69 199 LYS A CA 1
ATOM 1669 C C . LYS A 1 199 ? 9.427 8.693 -5.999 1.00 84.69 199 LYS A C 1
ATOM 1671 O O . LYS A 1 199 ? 9.551 9.911 -6.105 1.00 84.69 199 LYS A O 1
ATOM 1676 N N . PHE A 1 200 ? 10.475 7.916 -5.722 1.00 81.88 200 PHE A N 1
ATOM 1677 C CA . PHE A 1 200 ? 11.818 8.474 -5.486 1.00 81.88 200 PHE A CA 1
ATOM 1678 C C . PHE A 1 200 ? 12.376 9.262 -6.675 1.00 81.88 200 PHE A C 1
ATOM 1680 O O . PHE A 1 200 ? 13.069 10.261 -6.490 1.00 81.88 200 PHE A O 1
ATOM 1687 N N . ASP A 1 201 ? 12.068 8.816 -7.883 1.00 83.19 201 ASP A N 1
ATOM 1688 C CA . ASP A 1 201 ? 12.412 9.457 -9.149 1.00 83.19 201 ASP A CA 1
ATOM 1689 C C . ASP A 1 201 ? 11.702 10.808 -9.356 1.00 83.19 201 ASP A C 1
ATOM 1691 O O . ASP A 1 201 ? 12.196 11.635 -10.115 1.00 83.19 201 ASP A O 1
ATOM 1695 N N . GLN A 1 202 ? 10.603 11.081 -8.641 1.00 83.38 202 GLN A N 1
ATOM 1696 C CA . GLN A 1 202 ? 9.810 12.313 -8.772 1.00 83.38 202 GLN A CA 1
ATOM 1697 C C . GLN A 1 202 ? 10.278 13.470 -7.874 1.00 83.38 202 GLN A C 1
ATOM 1699 O O . GLN A 1 202 ? 9.886 14.621 -8.087 1.00 83.38 202 GLN A O 1
ATOM 1704 N N . ILE A 1 203 ? 11.096 13.191 -6.856 1.00 90.12 203 ILE A N 1
ATOM 1705 C CA . ILE A 1 203 ? 11.655 14.225 -5.973 1.00 90.12 203 ILE A CA 1
ATOM 1706 C C . ILE A 1 203 ? 13.058 14.638 -6.423 1.00 90.12 203 ILE A C 1
ATOM 1708 O O . ILE A 1 203 ? 13.764 13.867 -7.071 1.00 90.12 203 ILE A O 1
ATOM 1712 N N . LYS A 1 204 ? 13.480 15.861 -6.089 1.00 91.06 204 LYS A N 1
ATOM 1713 C CA . LYS A 1 204 ? 14.834 16.351 -6.408 1.00 91.06 204 LYS A CA 1
ATOM 1714 C C . LYS A 1 204 ? 15.911 15.471 -5.760 1.00 91.06 204 LYS A C 1
ATOM 1716 O O . LYS A 1 204 ? 15.718 14.935 -4.670 1.00 91.06 204 LYS A O 1
ATOM 1721 N N . GLU A 1 205 ? 17.071 15.375 -6.405 1.00 89.81 205 GLU A N 1
ATOM 1722 C CA . GLU A 1 205 ? 18.216 14.596 -5.912 1.00 89.81 205 GLU A CA 1
ATOM 1723 C C . GLU A 1 205 ? 18.655 15.020 -4.509 1.00 89.81 205 GLU A C 1
ATOM 1725 O O . GLU A 1 205 ? 18.718 14.183 -3.614 1.00 89.81 205 GLU A O 1
ATOM 1730 N N . ALA A 1 206 ? 18.785 16.329 -4.279 1.00 87.94 206 ALA A N 1
ATOM 1731 C CA . ALA A 1 206 ? 19.111 16.878 -2.966 1.00 87.94 206 ALA A CA 1
ATOM 1732 C C . ALA A 1 206 ? 18.140 16.415 -1.859 1.00 87.94 206 ALA A C 1
ATOM 1734 O O . ALA A 1 206 ? 18.553 16.154 -0.730 1.00 87.94 206 ALA A O 1
ATOM 1735 N N . HIS A 1 207 ? 16.849 16.257 -2.175 1.00 90.06 207 HIS A N 1
ATOM 1736 C CA . HIS A 1 207 ? 15.858 15.754 -1.221 1.00 90.06 207 HIS A CA 1
ATOM 1737 C C . HIS A 1 207 ? 16.025 14.258 -0.950 1.00 90.06 207 HIS A C 1
ATOM 1739 O O . HIS A 1 207 ? 15.863 13.823 0.191 1.00 90.06 207 HIS A O 1
ATOM 1745 N N . ARG A 1 208 ? 16.367 13.462 -1.973 1.00 88.81 208 ARG A N 1
ATOM 1746 C CA . ARG A 1 208 ? 16.663 12.031 -1.800 1.00 88.81 208 ARG A CA 1
ATOM 1747 C C . ARG A 1 208 ? 17.838 11.833 -0.856 1.00 88.81 208 ARG A C 1
ATOM 1749 O O . ARG A 1 208 ? 17.712 11.071 0.102 1.00 88.81 208 ARG A O 1
ATOM 1756 N N . ASP A 1 209 ? 18.929 12.552 -1.092 1.00 87.38 209 ASP A N 1
ATOM 1757 C CA . ASP A 1 209 ? 20.143 12.461 -0.281 1.00 87.38 209 ASP A CA 1
ATOM 1758 C C . ASP A 1 209 ? 19.863 12.837 1.168 1.00 87.38 209 ASP A C 1
ATOM 1760 O O . ASP A 1 209 ? 20.266 12.136 2.098 1.00 87.38 209 ASP A O 1
ATOM 1764 N N . ARG A 1 210 ? 19.082 13.899 1.371 1.00 86.06 210 ARG A N 1
ATOM 1765 C CA . ARG A 1 210 ? 18.685 14.349 2.701 1.00 86.06 210 ARG A CA 1
ATOM 1766 C C . ARG A 1 210 ? 17.850 13.315 3.449 1.00 86.06 210 ARG A C 1
ATOM 1768 O O . ARG A 1 210 ? 18.131 13.007 4.607 1.00 86.06 210 ARG A O 1
ATOM 1775 N N . LEU A 1 211 ? 16.839 12.748 2.793 1.00 86.88 211 LEU A N 1
ATOM 1776 C CA . LEU A 1 211 ? 16.013 11.692 3.379 1.00 86.88 211 LEU A CA 1
ATOM 1777 C C . LEU A 1 211 ? 16.852 10.447 3.698 1.00 86.88 211 LEU A C 1
ATOM 1779 O O . LEU A 1 211 ? 16.643 9.820 4.739 1.00 86.88 211 LEU A O 1
ATOM 1783 N N . LEU A 1 212 ? 17.822 10.101 2.847 1.00 85.56 212 LEU A N 1
ATOM 1784 C CA . LEU A 1 212 ? 18.740 8.995 3.108 1.00 85.56 212 LEU A CA 1
ATOM 1785 C C . LEU A 1 212 ? 19.587 9.281 4.348 1.00 85.56 212 LEU A C 1
ATOM 1787 O O . LEU A 1 212 ? 19.610 8.456 5.254 1.00 85.56 212 LEU A O 1
ATOM 1791 N N . GLN A 1 213 ? 20.195 10.459 4.465 1.00 82.50 213 GLN A N 1
ATOM 1792 C CA . GLN A 1 213 ? 20.982 10.821 5.650 1.00 82.50 213 GLN A CA 1
ATOM 1793 C C . GLN A 1 213 ? 20.182 10.678 6.956 1.00 82.50 213 GLN A C 1
ATOM 1795 O O . GLN A 1 213 ? 20.709 10.179 7.947 1.00 82.50 213 GLN A O 1
ATOM 1800 N N . ILE A 1 214 ? 18.901 11.051 6.949 1.00 80.25 214 ILE A N 1
ATOM 1801 C CA . ILE A 1 214 ? 18.066 11.099 8.159 1.00 80.25 214 ILE A CA 1
ATOM 1802 C C . ILE A 1 214 ? 17.486 9.731 8.538 1.00 80.25 214 ILE A C 1
ATOM 1804 O O . ILE A 1 214 ? 17.457 9.365 9.715 1.00 80.25 214 ILE A O 1
ATOM 1808 N N . TYR A 1 215 ? 16.985 8.964 7.568 1.00 77.00 215 TYR A N 1
ATOM 1809 C CA . TYR A 1 215 ? 16.317 7.688 7.854 1.00 77.00 215 TYR A CA 1
ATOM 1810 C C . TYR A 1 215 ? 17.263 6.491 7.784 1.00 77.00 215 TYR A C 1
ATOM 1812 O O . TYR A 1 215 ? 17.023 5.482 8.452 1.00 77.00 215 TYR A O 1
ATOM 1820 N N . PHE A 1 216 ? 18.348 6.566 7.014 1.00 73.69 216 PHE A N 1
ATOM 1821 C CA . PHE A 1 216 ? 19.257 5.432 6.860 1.00 73.69 216 PHE A CA 1
ATOM 1822 C C . PHE A 1 216 ? 20.082 5.175 8.125 1.00 73.69 216 PHE A C 1
ATOM 1824 O O . PHE A 1 216 ? 20.355 4.016 8.432 1.00 73.69 216 PHE A O 1
ATOM 1831 N N . GLN A 1 217 ? 20.378 6.221 8.909 1.00 65.62 217 GLN A N 1
ATOM 1832 C CA . GLN A 1 217 ? 21.043 6.095 10.212 1.00 65.62 217 GLN A CA 1
ATOM 1833 C C . GLN A 1 217 ? 20.264 5.215 11.201 1.00 65.62 217 GLN A C 1
ATOM 1835 O O . GLN A 1 217 ? 20.869 4.506 12.000 1.00 65.62 217 GLN A O 1
ATOM 1840 N N . THR A 1 218 ? 18.930 5.231 11.143 1.00 64.38 218 THR A N 1
ATOM 1841 C CA . THR A 1 218 ? 18.065 4.534 12.109 1.00 64.38 218 THR A CA 1
ATOM 1842 C C . THR A 1 218 ? 17.407 3.279 11.546 1.00 64.38 218 THR A C 1
ATOM 1844 O O . THR A 1 218 ? 17.218 2.310 12.274 1.00 64.38 218 THR A O 1
ATOM 1847 N N . SER A 1 219 ? 17.061 3.266 10.257 1.00 61.22 219 SER A N 1
ATOM 1848 C CA . SER A 1 219 ? 16.169 2.249 9.680 1.00 61.22 219 SER A CA 1
ATOM 1849 C C . SER A 1 219 ? 16.728 1.510 8.460 1.00 61.22 219 SER A C 1
ATOM 1851 O O . SER A 1 219 ? 16.039 0.644 7.925 1.00 61.22 219 SER A O 1
ATOM 1853 N N . LYS A 1 220 ? 17.972 1.795 8.026 1.00 75.00 220 LYS A N 1
ATOM 1854 C CA . LYS A 1 220 ? 18.655 1.188 6.851 1.00 75.00 220 LYS A CA 1
ATOM 1855 C C . LYS A 1 220 ? 17.869 1.239 5.524 1.00 75.00 220 LYS A C 1
ATOM 1857 O O . LYS A 1 220 ? 18.287 0.664 4.525 1.00 75.00 220 LYS A O 1
ATOM 1862 N N . LYS A 1 221 ? 16.718 1.906 5.509 1.00 79.06 221 LYS A N 1
ATOM 1863 C CA . LYS A 1 221 ? 15.860 2.204 4.363 1.00 79.06 221 LYS A CA 1
ATOM 1864 C C . LYS A 1 221 ? 14.965 3.369 4.756 1.00 79.06 221 LYS A C 1
ATOM 1866 O O . LYS A 1 221 ? 14.574 3.470 5.910 1.00 79.06 221 LYS A O 1
ATOM 1871 N N . ILE A 1 222 ? 14.582 4.218 3.811 1.00 76.56 222 ILE A N 1
ATOM 1872 C CA . ILE A 1 222 ? 13.542 5.214 4.090 1.00 76.56 222 ILE A CA 1
ATOM 1873 C C . ILE A 1 222 ? 12.219 4.451 4.322 1.00 76.56 222 ILE A C 1
ATOM 1875 O O . ILE A 1 222 ? 11.939 3.501 3.576 1.00 76.56 222 ILE A O 1
ATOM 1879 N N . PRO A 1 223 ? 11.412 4.788 5.342 1.00 80.06 223 PRO A N 1
ATOM 1880 C CA . PRO A 1 223 ? 10.081 4.215 5.536 1.00 80.06 223 PRO A CA 1
ATOM 1881 C C . PRO A 1 223 ? 9.152 4.490 4.349 1.00 80.06 223 PRO A C 1
ATOM 1883 O O . PRO A 1 223 ? 9.300 5.484 3.640 1.00 80.06 223 PRO A O 1
ATOM 1886 N N . GLN A 1 224 ? 8.190 3.603 4.091 1.00 80.88 224 GLN A N 1
ATOM 1887 C CA . GLN A 1 224 ? 7.165 3.879 3.075 1.00 80.88 224 GLN A CA 1
ATOM 1888 C C . GLN A 1 224 ? 6.261 5.039 3.486 1.00 80.88 224 GLN A C 1
ATOM 1890 O O . GLN A 1 224 ? 5.847 5.796 2.621 1.00 80.88 224 GLN A O 1
ATOM 1895 N N . ASN A 1 225 ? 6.031 5.205 4.789 1.00 83.38 225 ASN A N 1
ATOM 1896 C CA . ASN A 1 225 ? 5.327 6.340 5.364 1.00 83.38 225 ASN A CA 1
ATOM 1897 C C . ASN A 1 225 ? 6.293 7.075 6.289 1.00 83.38 225 ASN A C 1
ATOM 1899 O O . ASN A 1 225 ? 6.613 6.594 7.378 1.00 83.38 225 ASN A O 1
ATOM 1903 N N . SER A 1 226 ? 6.794 8.213 5.827 1.00 84.56 226 SER A N 1
ATOM 1904 C CA . SER A 1 226 ? 7.757 9.028 6.557 1.00 84.56 226 SER A CA 1
ATOM 1905 C C . SER A 1 226 ? 7.065 10.249 7.138 1.00 84.56 226 SER A C 1
ATOM 1907 O O . SER A 1 226 ? 6.573 11.109 6.411 1.00 84.56 226 SER A O 1
ATOM 1909 N N . GLN A 1 227 ? 7.051 10.361 8.462 1.00 88.50 227 GLN A N 1
ATOM 1910 C CA . GLN A 1 227 ? 6.668 11.611 9.104 1.00 88.50 227 GLN A CA 1
ATOM 1911 C C . GLN A 1 227 ? 7.855 12.574 9.084 1.00 88.50 227 GLN A C 1
ATOM 1913 O O . GLN A 1 227 ? 8.921 12.243 9.608 1.00 88.50 227 GLN A O 1
ATOM 1918 N N . LEU A 1 228 ? 7.665 13.760 8.505 1.00 90.50 228 LEU A N 1
ATOM 1919 C CA . LEU A 1 228 ? 8.669 14.816 8.519 1.00 90.50 228 LEU A CA 1
ATOM 1920 C C . LEU A 1 228 ? 8.845 15.316 9.955 1.00 90.50 228 LEU A C 1
ATOM 1922 O O . LEU A 1 228 ? 7.910 15.800 10.598 1.00 90.50 228 LEU A O 1
ATOM 1926 N N . SER A 1 229 ? 10.059 15.159 10.463 1.00 90.62 229 SER A N 1
ATOM 1927 C CA . SER A 1 229 ? 10.446 15.522 11.822 1.00 90.62 229 SER A CA 1
ATOM 1928 C C . SER A 1 229 ? 11.632 16.470 11.805 1.00 90.62 229 SER A C 1
ATOM 1930 O O . SER A 1 229 ? 12.393 16.498 10.839 1.00 90.62 229 SER A O 1
ATOM 1932 N N . LEU A 1 230 ? 11.805 17.204 12.894 1.00 91.50 230 LEU A N 1
ATOM 1933 C CA . LEU A 1 230 ? 12.950 18.062 13.146 1.00 91.50 230 LEU A CA 1
ATOM 1934 C C . LEU A 1 230 ? 13.862 17.439 14.217 1.00 91.50 230 LEU A C 1
ATOM 1936 O O . LEU A 1 230 ? 13.366 16.764 15.133 1.00 91.50 230 LEU A O 1
ATOM 1940 N N . PRO A 1 231 ? 15.183 17.650 14.117 1.00 90.31 231 PRO A N 1
ATOM 1941 C CA . PRO A 1 231 ? 16.143 17.179 15.097 1.00 90.31 231 PRO A CA 1
ATOM 1942 C C . PRO A 1 231 ? 16.007 17.976 16.397 1.00 90.31 231 PRO A C 1
ATOM 1944 O O . PRO A 1 231 ? 15.797 19.188 16.376 1.00 90.31 231 PRO A O 1
ATOM 1947 N N . VAL A 1 232 ? 16.126 17.297 17.537 1.00 89.81 232 VAL A N 1
ATOM 1948 C CA . VAL A 1 232 ? 16.002 17.922 18.862 1.00 89.81 232 VAL A CA 1
ATOM 1949 C C . VAL A 1 232 ? 17.096 17.408 19.789 1.00 89.81 232 VAL A C 1
ATOM 1951 O O . VAL A 1 232 ? 17.365 16.207 19.854 1.00 89.81 232 VAL A O 1
ATOM 1954 N N . HIS A 1 233 ? 17.693 18.318 20.554 1.00 88.75 233 HIS A N 1
ATOM 1955 C CA . HIS A 1 233 ? 18.535 17.990 21.697 1.00 88.75 233 HIS A CA 1
ATOM 1956 C C . HIS A 1 233 ? 17.703 18.079 22.983 1.00 88.75 233 HIS A C 1
ATOM 1958 O O . HIS A 1 233 ? 17.103 19.117 23.269 1.00 88.75 233 HIS A O 1
ATOM 1964 N N . ARG A 1 234 ? 17.616 16.981 23.746 1.00 85.00 234 ARG A N 1
ATOM 1965 C CA . ARG A 1 234 ? 16.920 16.972 25.042 1.00 85.00 234 ARG A CA 1
ATOM 1966 C C . ARG A 1 234 ? 17.904 17.328 26.159 1.00 85.00 234 ARG A C 1
ATOM 1968 O O . ARG A 1 234 ? 19.006 16.781 26.153 1.00 85.00 234 ARG A O 1
ATOM 1975 N N . PRO A 1 235 ? 17.511 18.155 27.144 1.00 74.81 235 PRO A N 1
ATOM 1976 C CA . PRO A 1 235 ? 18.356 18.445 28.299 1.00 74.81 235 PRO A CA 1
ATOM 1977 C C . PRO A 1 235 ? 18.815 17.146 28.982 1.00 74.81 235 PRO A C 1
ATOM 1979 O O . PRO A 1 235 ? 17.985 16.316 29.352 1.00 74.81 235 PRO A O 1
ATOM 1982 N N . GLY A 1 236 ? 20.132 16.953 29.106 1.00 74.38 236 GLY A N 1
ATOM 1983 C CA . GLY A 1 236 ? 20.745 15.759 29.705 1.00 74.38 236 GLY A CA 1
ATOM 1984 C C . GLY A 1 236 ? 21.022 14.588 28.749 1.00 74.38 236 GLY A C 1
ATOM 1985 O O . GLY A 1 236 ? 21.603 13.588 29.175 1.00 74.38 236 GLY A O 1
ATOM 1986 N N . ALA A 1 237 ? 20.652 14.677 27.468 1.00 82.06 237 ALA A N 1
ATOM 1987 C CA . ALA A 1 237 ? 21.046 13.685 26.469 1.00 82.06 237 ALA A CA 1
ATOM 1988 C C . ALA A 1 237 ? 22.471 13.961 25.958 1.00 82.06 237 ALA A C 1
ATOM 1990 O O . ALA A 1 237 ? 22.829 15.096 25.688 1.00 82.06 237 ALA A O 1
ATOM 1991 N N . LYS A 1 238 ? 23.284 12.914 25.763 1.00 83.00 238 LYS A N 1
ATOM 1992 C CA . LYS A 1 238 ? 24.646 13.046 25.199 1.00 83.00 238 LYS A CA 1
ATOM 1993 C C . LYS A 1 238 ? 24.681 13.144 23.668 1.00 83.00 238 LYS A C 1
ATOM 1995 O O . LYS A 1 238 ? 25.755 13.215 23.083 1.00 83.00 238 LYS A O 1
ATOM 2000 N N . GLN A 1 239 ? 23.525 13.062 23.015 1.00 86.31 239 GLN A N 1
ATOM 2001 C CA . GLN A 1 239 ? 23.412 12.984 21.562 1.00 86.31 239 GLN A CA 1
ATOM 2002 C C . GLN A 1 239 ? 22.135 13.665 21.069 1.00 86.31 239 GLN A C 1
ATOM 2004 O O . GLN A 1 239 ? 21.136 13.740 21.790 1.00 86.31 239 GLN A O 1
ATOM 2009 N N . ILE A 1 240 ? 22.167 14.128 19.821 1.00 85.50 240 ILE A N 1
ATOM 2010 C CA . ILE A 1 240 ? 21.023 14.733 19.136 1.00 85.50 240 ILE A CA 1
ATOM 2011 C C . ILE A 1 240 ? 20.088 13.628 18.645 1.00 85.50 240 ILE A C 1
ATOM 2013 O O . ILE A 1 240 ? 20.520 12.640 18.052 1.00 85.50 240 ILE A O 1
ATOM 2017 N N . GLN A 1 241 ? 18.787 13.808 18.859 1.00 86.81 241 GLN A N 1
ATOM 2018 C CA . GLN A 1 241 ? 17.773 12.947 18.269 1.00 86.81 241 GLN A CA 1
ATOM 2019 C C . GLN A 1 241 ? 17.369 13.514 16.902 1.00 86.81 241 GLN A C 1
ATOM 2021 O O . GLN A 1 241 ? 16.587 14.459 16.834 1.00 86.81 241 GLN A O 1
ATOM 2026 N N . TYR A 1 242 ? 17.872 12.920 15.816 1.00 82.12 242 TYR A N 1
ATOM 2027 C CA . TYR A 1 242 ? 17.623 13.372 14.434 1.00 82.12 242 TYR A CA 1
ATOM 2028 C C . TYR A 1 242 ? 16.160 13.244 13.966 1.00 82.12 242 TYR A C 1
ATOM 2030 O O . TYR A 1 242 ? 15.750 13.926 13.027 1.00 82.12 242 TYR A O 1
ATOM 2038 N N . GLN A 1 243 ? 15.368 12.397 14.636 1.00 81.88 243 GLN A N 1
ATOM 2039 C CA . GLN A 1 243 ? 13.920 12.242 14.447 1.00 81.88 243 GLN A CA 1
ATOM 2040 C C . GLN A 1 243 ? 13.195 12.606 15.749 1.00 81.88 243 GLN A C 1
ATOM 2042 O O . GLN A 1 243 ? 12.775 11.734 16.512 1.00 81.88 243 GLN A O 1
ATOM 2047 N N . GLY A 1 244 ? 13.174 13.902 16.066 1.00 82.81 244 GLY A N 1
ATOM 2048 C CA . GLY A 1 244 ? 12.663 14.441 17.324 1.00 82.81 244 GLY A CA 1
ATOM 2049 C C . GLY A 1 244 ? 11.194 14.853 17.239 1.00 82.81 244 GLY A C 1
ATOM 2050 O O . GLY A 1 244 ? 10.293 14.024 17.359 1.00 82.81 244 GLY A O 1
ATOM 2051 N N . LYS A 1 245 ? 10.943 16.158 17.089 1.00 86.81 245 LYS A N 1
ATOM 2052 C CA . LYS A 1 245 ? 9.584 16.725 17.055 1.00 86.81 245 LYS A CA 1
ATOM 2053 C C . LYS A 1 245 ? 8.991 16.581 15.652 1.00 86.81 245 LYS A C 1
ATOM 2055 O O . LYS A 1 245 ? 9.701 16.745 14.666 1.00 86.81 245 LYS A O 1
ATOM 2060 N N . ALA A 1 246 ? 7.688 16.322 15.553 1.00 88.88 246 ALA A N 1
ATOM 2061 C CA . ALA A 1 246 ? 6.965 16.458 14.291 1.00 88.88 246 ALA A CA 1
ATOM 2062 C C . ALA A 1 246 ? 7.129 17.880 13.733 1.00 88.88 246 ALA A C 1
ATOM 2064 O O . ALA A 1 246 ? 7.008 18.848 14.486 1.00 88.88 246 ALA A O 1
ATOM 2065 N N . TRP A 1 247 ? 7.388 18.002 12.434 1.00 93.31 247 TRP A N 1
ATOM 2066 C CA . TRP A 1 247 ? 7.428 19.307 11.791 1.00 93.31 247 TRP A CA 1
ATOM 2067 C C . TRP A 1 247 ? 6.009 19.872 11.648 1.00 93.31 247 TRP A C 1
ATOM 2069 O O . TRP A 1 247 ? 5.089 19.185 11.192 1.00 93.31 247 TRP A O 1
ATOM 2079 N N . GLU A 1 248 ? 5.855 21.120 12.078 1.00 92.56 248 GLU A N 1
ATOM 2080 C CA . GLU A 1 248 ? 4.640 21.922 11.966 1.00 92.56 248 GLU A CA 1
ATOM 2081 C C . GLU A 1 248 ? 4.876 22.944 10.852 1.00 92.56 248 GLU A C 1
ATOM 2083 O O . GLU A 1 248 ? 5.674 23.866 11.002 1.00 92.56 248 GLU A O 1
ATOM 2088 N N . ALA A 1 249 ? 4.238 22.730 9.707 1.00 91.12 249 ALA A N 1
ATOM 2089 C CA . ALA A 1 249 ? 4.409 23.545 8.520 1.00 91.12 249 ALA A CA 1
ATOM 2090 C C . ALA A 1 249 ? 3.484 24.768 8.544 1.00 91.12 249 ALA A C 1
ATOM 2092 O O . ALA A 1 249 ? 2.325 24.687 8.957 1.00 91.12 249 ALA A O 1
ATOM 2093 N N . GLU A 1 250 ? 3.990 25.883 8.031 1.00 91.38 250 GLU A N 1
ATOM 2094 C CA . GLU A 1 250 ? 3.256 27.137 7.829 1.00 91.38 250 GLU A CA 1
ATOM 2095 C C . GLU A 1 250 ? 3.026 27.353 6.328 1.00 91.38 250 GLU A C 1
ATOM 2097 O O . GLU A 1 250 ? 3.484 28.320 5.727 1.00 91.38 250 GLU A O 1
ATOM 2102 N N . LEU A 1 251 ? 2.393 26.369 5.686 1.00 89.88 251 LEU A N 1
ATOM 2103 C CA . LEU A 1 251 ? 2.115 26.379 4.250 1.00 89.88 251 LEU A CA 1
ATOM 2104 C C . LEU A 1 251 ? 0.748 25.771 3.953 1.00 89.88 251 LEU A C 1
ATOM 2106 O O . LEU A 1 251 ? 0.250 24.928 4.705 1.00 89.88 251 LEU A O 1
ATOM 2110 N N . ASN A 1 252 ? 0.160 26.171 2.827 1.00 84.62 252 ASN A N 1
ATOM 2111 C CA . ASN A 1 252 ? -1.080 25.590 2.333 1.00 84.62 252 ASN A CA 1
ATOM 2112 C C . ASN A 1 252 ? -0.776 24.360 1.448 1.00 84.62 252 ASN A C 1
ATOM 2114 O O . ASN A 1 252 ? -0.193 24.507 0.371 1.00 84.62 252 ASN A O 1
ATOM 2118 N N . PRO A 1 253 ? -1.181 23.144 1.860 1.00 80.38 253 PRO A N 1
ATOM 2119 C CA . PRO A 1 253 ? -0.909 21.925 1.106 1.00 80.38 253 PRO A CA 1
ATOM 2120 C C . PRO A 1 253 ? -1.662 21.848 -0.227 1.00 80.38 253 PRO A C 1
ATOM 2122 O O . PRO A 1 253 ? -1.260 21.110 -1.110 1.00 80.38 253 PRO A O 1
ATOM 2125 N N . PHE A 1 254 ? -2.753 22.588 -0.411 1.00 79.25 254 PHE A N 1
ATOM 2126 C CA . PHE A 1 254 ? -3.528 22.515 -1.652 1.00 79.25 254 PHE A CA 1
ATOM 2127 C C . PHE A 1 254 ? -2.888 23.301 -2.801 1.00 79.25 254 PHE A C 1
ATOM 2129 O O . PHE A 1 254 ? -3.284 23.145 -3.953 1.00 79.25 254 PHE A O 1
ATOM 2136 N N . THR A 1 255 ? -1.900 24.142 -2.492 1.00 82.56 255 THR A N 1
ATOM 2137 C CA . THR A 1 255 ? -1.208 25.005 -3.459 1.00 82.56 255 THR A CA 1
ATOM 2138 C C . THR A 1 255 ? 0.270 24.664 -3.632 1.00 82.56 255 THR A C 1
ATOM 2140 O O . THR A 1 255 ? 0.925 25.236 -4.497 1.00 82.56 255 THR A O 1
ATOM 2143 N N . SER A 1 256 ? 0.810 23.765 -2.809 1.00 82.88 256 SER A N 1
ATOM 2144 C CA . SER A 1 256 ? 2.212 23.341 -2.851 1.00 82.88 256 SER A CA 1
ATOM 2145 C C . SER A 1 256 ? 2.343 21.949 -3.462 1.00 82.88 256 SER A C 1
ATOM 2147 O O . SER A 1 256 ? 1.417 21.146 -3.415 1.00 82.88 256 SER A O 1
ATOM 2149 N N . ASN A 1 257 ? 3.502 21.639 -4.038 1.00 87.06 257 ASN A N 1
ATOM 2150 C CA . ASN A 1 257 ? 3.847 20.272 -4.427 1.00 87.06 257 ASN A CA 1
ATOM 2151 C C . ASN A 1 257 ? 4.815 19.636 -3.407 1.00 87.06 257 ASN A C 1
ATOM 2153 O O . ASN A 1 257 ? 5.341 20.301 -2.512 1.00 87.06 257 ASN A O 1
ATOM 2157 N N . VAL A 1 258 ? 5.082 18.333 -3.551 1.00 88.38 258 VAL A N 1
ATOM 2158 C CA . VAL A 1 258 ? 5.972 17.589 -2.640 1.00 88.38 258 VAL A CA 1
ATOM 2159 C C . VAL A 1 258 ? 7.390 18.169 -2.564 1.00 88.38 258 VAL A C 1
ATOM 2161 O O . VAL A 1 258 ? 7.993 18.157 -1.494 1.00 88.38 258 VAL A O 1
ATOM 2164 N N . ASN A 1 259 ? 7.929 18.698 -3.665 1.00 91.12 259 ASN A N 1
ATOM 2165 C CA . ASN A 1 259 ? 9.260 19.298 -3.667 1.00 91.12 259 ASN A CA 1
ATOM 2166 C C . ASN A 1 259 ? 9.267 20.630 -2.917 1.00 91.12 259 ASN A C 1
ATOM 2168 O O . ASN A 1 259 ? 10.190 20.843 -2.141 1.00 91.12 259 ASN A O 1
ATOM 2172 N N . ASP A 1 260 ? 8.235 21.463 -3.061 1.00 90.31 260 ASP A N 1
ATOM 2173 C CA . ASP A 1 260 ? 8.133 22.730 -2.324 1.00 90.31 260 ASP A CA 1
ATOM 2174 C C . ASP A 1 260 ? 8.088 22.480 -0.810 1.00 90.31 260 ASP A C 1
ATOM 2176 O O . ASP A 1 260 ? 8.763 23.148 -0.026 1.00 90.31 260 ASP A O 1
ATOM 2180 N N . VAL A 1 261 ? 7.325 21.465 -0.392 1.00 91.06 261 VAL A N 1
ATOM 2181 C CA . VAL A 1 261 ? 7.242 21.059 1.015 1.00 91.06 261 VAL A CA 1
ATOM 2182 C C . VAL A 1 261 ? 8.589 20.557 1.529 1.00 91.06 261 VAL A C 1
ATOM 2184 O O . VAL A 1 261 ? 9.000 20.934 2.626 1.00 91.06 261 VAL A O 1
ATOM 2187 N N . LEU A 1 262 ? 9.298 19.741 0.744 1.00 93.00 262 LEU A N 1
ATOM 2188 C CA . LEU A 1 262 ? 10.626 19.249 1.110 1.00 93.00 262 LEU A CA 1
ATOM 2189 C C . LEU A 1 262 ? 11.675 20.369 1.137 1.00 93.00 262 LEU A C 1
ATOM 2191 O O . LEU A 1 262 ? 12.511 20.360 2.036 1.00 93.00 262 LEU A O 1
ATOM 2195 N N . ASP A 1 263 ? 11.603 21.353 0.238 1.00 93.69 263 ASP A N 1
ATOM 2196 C CA . ASP A 1 263 ? 12.490 22.522 0.218 1.00 93.69 263 ASP A CA 1
ATOM 2197 C C . ASP A 1 263 ? 12.334 23.346 1.514 1.00 93.69 263 ASP A C 1
ATOM 2199 O O . ASP A 1 263 ? 13.323 23.718 2.155 1.00 93.69 263 ASP A O 1
ATOM 2203 N N . ILE A 1 264 ? 11.090 23.608 1.938 1.00 93.69 264 ILE A N 1
ATOM 2204 C CA . ILE A 1 264 ? 10.797 24.352 3.176 1.00 93.69 264 ILE A CA 1
ATOM 2205 C C . ILE A 1 264 ? 11.211 23.532 4.400 1.00 93.69 264 ILE A C 1
ATOM 2207 O O . ILE A 1 264 ? 11.864 24.052 5.308 1.00 93.69 264 ILE A O 1
ATOM 2211 N N . TRP A 1 265 ? 10.872 22.244 4.416 1.00 94.44 265 TRP A N 1
ATOM 2212 C CA . TRP A 1 265 ? 11.244 21.357 5.509 1.00 94.44 265 TRP A CA 1
ATOM 2213 C C . TRP A 1 265 ? 12.762 21.242 5.661 1.00 94.44 265 TRP A C 1
ATOM 2215 O O . TRP A 1 265 ? 13.249 21.313 6.785 1.00 94.44 265 TRP A O 1
ATOM 2225 N N . CYS A 1 266 ? 13.525 21.119 4.569 1.00 92.94 266 CYS A N 1
ATOM 2226 C CA . CYS A 1 266 ? 14.986 21.023 4.634 1.00 92.94 266 CYS A CA 1
ATOM 2227 C C . CYS A 1 266 ? 15.599 22.254 5.312 1.00 92.94 266 CYS A C 1
ATOM 2229 O O . CYS A 1 266 ? 16.449 22.094 6.186 1.00 92.94 266 CYS A O 1
ATOM 2231 N N . LYS A 1 267 ? 15.112 23.460 4.990 1.00 93.31 267 LYS A N 1
ATOM 2232 C CA . LYS A 1 267 ? 15.545 24.704 5.650 1.00 93.31 267 LYS A CA 1
ATOM 2233 C C . LYS A 1 267 ? 15.232 24.700 7.146 1.00 93.31 267 LYS A C 1
ATOM 2235 O O . LYS A 1 267 ? 16.094 25.038 7.953 1.00 93.31 267 LYS A O 1
ATOM 2240 N N . ALA A 1 268 ? 14.019 24.290 7.519 1.00 92.50 268 ALA A N 1
ATOM 2241 C CA . ALA A 1 268 ? 13.627 24.174 8.924 1.00 92.50 268 ALA A CA 1
ATOM 2242 C C . ALA A 1 268 ? 14.458 23.109 9.665 1.00 92.50 268 ALA A C 1
ATOM 2244 O O . ALA A 1 268 ? 14.799 23.278 10.836 1.00 92.50 268 ALA A O 1
ATOM 2245 N N . TYR A 1 269 ? 14.809 22.021 8.977 1.00 92.75 269 TYR A N 1
ATOM 2246 C CA . TYR A 1 269 ? 15.650 20.952 9.501 1.00 92.75 269 TYR A CA 1
ATOM 2247 C C . TYR A 1 269 ? 17.062 21.450 9.809 1.00 92.75 269 TYR A C 1
ATOM 2249 O O . TYR A 1 269 ? 17.545 21.206 10.911 1.00 92.75 269 TYR A O 1
ATOM 2257 N N . ASP A 1 270 ? 17.696 22.175 8.881 1.00 92.00 270 ASP A N 1
ATO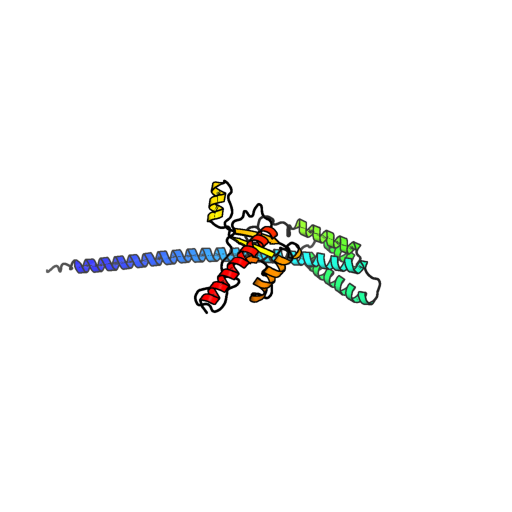M 2258 C CA . ASP A 1 270 ? 19.025 22.772 9.077 1.00 92.00 270 ASP A CA 1
ATOM 2259 C C . ASP A 1 270 ? 19.052 23.727 10.270 1.00 92.00 270 ASP A C 1
ATOM 2261 O O . ASP A 1 270 ? 19.896 23.592 11.155 1.00 92.00 270 ASP A O 1
ATOM 2265 N N . GLN A 1 271 ? 18.076 24.633 10.346 1.00 93.81 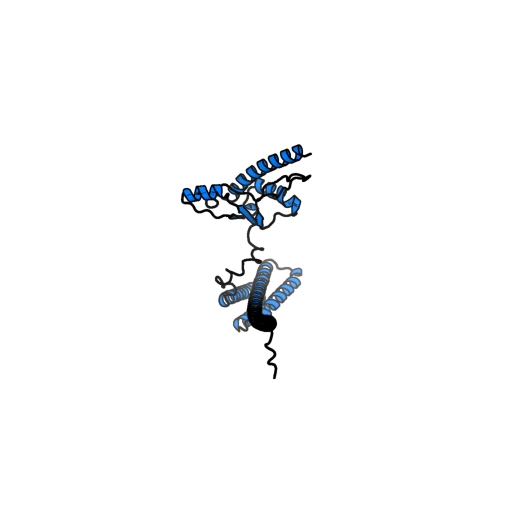271 GLN A N 1
ATOM 2266 C CA . GLN A 1 271 ? 17.957 25.574 11.462 1.00 93.81 271 GLN A CA 1
ATOM 2267 C C . GLN A 1 271 ? 17.792 24.847 12.801 1.00 93.81 271 GLN A C 1
ATOM 2269 O O . GLN A 1 271 ? 18.452 25.169 13.787 1.00 93.81 271 GLN A O 1
ATOM 2274 N N . SER A 1 272 ? 16.928 23.832 12.847 1.00 91.31 272 SER A N 1
ATOM 2275 C CA . SER A 1 272 ? 16.708 23.047 14.063 1.00 91.31 272 SER A CA 1
ATOM 2276 C C . SER A 1 272 ? 17.931 22.209 14.442 1.00 91.31 272 SER A C 1
ATOM 2278 O O . SER A 1 272 ? 18.179 21.998 15.631 1.00 91.31 272 SER A O 1
ATOM 2280 N N . LEU A 1 273 ? 18.701 21.731 13.460 1.00 90.62 273 LEU A N 1
ATOM 2281 C CA . LEU A 1 273 ? 19.932 20.983 13.700 1.00 90.62 273 LEU A CA 1
ATOM 2282 C C . LEU A 1 273 ? 20.996 21.885 14.323 1.00 90.62 273 LEU A C 1
ATOM 2284 O O . LEU A 1 273 ? 21.577 21.512 15.337 1.00 90.62 273 LEU A O 1
ATOM 2288 N N . GLU A 1 274 ? 21.184 23.087 13.781 1.00 93.00 274 GLU A N 1
ATOM 2289 C CA . GLU A 1 274 ? 22.108 24.083 14.327 1.00 93.00 274 GLU A CA 1
ATOM 2290 C C . GLU A 1 274 ? 21.752 24.441 15.780 1.00 93.00 274 GLU A C 1
ATOM 2292 O O . GLU A 1 274 ? 22.614 24.449 16.663 1.00 93.00 274 GLU A O 1
ATOM 2297 N N . ILE A 1 275 ? 20.462 24.650 16.070 1.00 91.69 275 ILE A N 1
ATOM 2298 C CA . ILE A 1 275 ? 19.974 24.891 17.437 1.00 91.69 275 ILE A CA 1
ATOM 2299 C C . ILE A 1 275 ? 20.283 23.694 18.349 1.00 91.69 275 ILE A C 1
ATOM 2301 O O . ILE A 1 275 ? 20.742 23.877 19.481 1.00 91.69 275 ILE A O 1
ATOM 2305 N N . ALA A 1 276 ? 20.053 22.467 17.875 1.00 88.75 276 ALA A N 1
ATOM 2306 C CA . ALA A 1 276 ? 20.314 21.252 18.642 1.00 88.75 276 ALA A CA 1
ATOM 2307 C C . ALA A 1 276 ? 21.814 21.045 18.918 1.00 88.75 276 ALA A C 1
ATOM 2309 O O . ALA A 1 276 ? 22.182 20.689 20.038 1.00 88.75 276 ALA A O 1
ATOM 2310 N N . GLU A 1 277 ? 22.684 21.311 17.944 1.00 91.00 277 GLU A N 1
ATOM 2311 C CA . GLU A 1 277 ? 24.141 21.231 18.092 1.00 91.00 277 GLU A CA 1
ATOM 2312 C C . GLU A 1 277 ? 24.683 22.284 19.057 1.00 91.00 277 GLU A C 1
ATOM 2314 O O . GLU A 1 277 ? 25.502 21.968 19.924 1.00 91.00 277 GLU A O 1
ATOM 2319 N N . ASN A 1 278 ? 24.197 23.521 18.959 1.00 90.56 278 ASN A N 1
ATOM 2320 C CA . ASN A 1 278 ? 24.561 24.587 19.888 1.00 90.56 278 ASN A CA 1
ATOM 2321 C C . ASN A 1 278 ? 24.098 24.260 21.314 1.00 90.56 278 ASN A C 1
ATOM 2323 O O . ASN A 1 278 ? 24.843 24.465 22.272 1.00 90.56 278 ASN A O 1
ATOM 2327 N N . SER A 1 279 ? 22.905 23.675 21.459 1.00 87.50 279 SER A N 1
ATOM 2328 C CA . SER A 1 279 ? 22.403 23.195 22.748 1.00 87.50 279 SER A CA 1
ATOM 2329 C C . SER A 1 279 ? 23.241 22.044 23.316 1.00 87.50 279 SER A C 1
ATOM 2331 O O . SER A 1 279 ? 23.492 22.023 24.520 1.00 87.50 279 SER A O 1
ATOM 2333 N N . LEU A 1 280 ? 23.703 21.105 22.484 1.00 86.88 280 LEU A N 1
ATOM 2334 C CA . LEU A 1 280 ? 24.576 20.011 22.922 1.00 86.88 280 LEU A CA 1
ATOM 2335 C C . LEU A 1 280 ? 25.933 20.544 23.402 1.00 86.88 280 LEU A C 1
ATOM 2337 O O . LEU A 1 280 ? 26.381 20.167 24.479 1.00 86.88 280 LEU A O 1
ATOM 2341 N N . LYS A 1 281 ? 26.552 21.464 22.650 1.00 87.25 281 LYS A N 1
ATOM 2342 C CA . LYS A 1 281 ? 27.827 22.105 23.024 1.00 87.25 281 LYS A CA 1
ATOM 2343 C C . LYS A 1 281 ? 27.729 22.909 24.319 1.00 87.25 281 LYS A C 1
ATOM 2345 O O . LYS A 1 281 ? 28.681 22.930 25.082 1.00 87.25 281 LYS A O 1
ATOM 2350 N N . ALA A 1 282 ? 26.594 23.560 24.569 1.00 81.44 282 ALA A N 1
ATOM 2351 C CA . ALA A 1 282 ? 26.370 24.316 25.800 1.00 81.44 282 ALA A CA 1
ATOM 2352 C C . ALA A 1 282 ? 26.181 23.427 27.047 1.00 81.44 282 ALA A C 1
ATOM 2354 O O . ALA A 1 282 ? 26.300 23.924 28.163 1.00 81.44 282 ALA A O 1
ATOM 2355 N N . ASN A 1 283 ? 25.855 22.141 26.864 1.00 67.88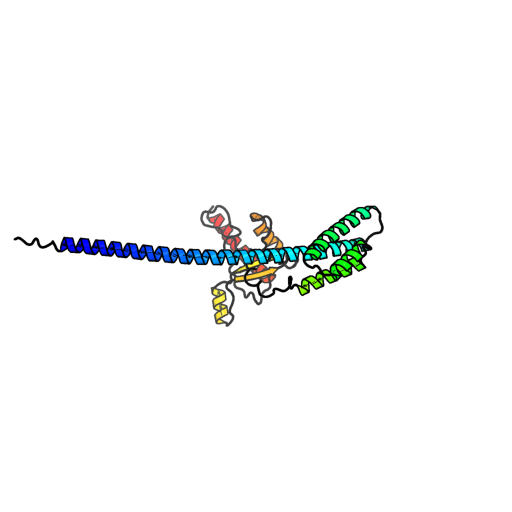 283 ASN A N 1
ATOM 2356 C CA . ASN A 1 283 ? 25.604 21.176 27.942 1.00 67.88 283 ASN A CA 1
ATOM 2357 C C . ASN A 1 283 ? 26.720 20.123 28.105 1.00 67.88 283 ASN A C 1
ATOM 2359 O O . ASN A 1 283 ? 26.586 19.242 28.958 1.00 67.88 283 ASN A O 1
ATOM 2363 N N . ALA A 1 284 ? 27.764 20.177 27.273 1.00 64.31 284 ALA A N 1
ATOM 2364 C CA . ALA A 1 284 ? 28.953 19.325 27.341 1.00 64.31 284 ALA A CA 1
ATOM 2365 C C . ALA A 1 284 ? 30.030 19.967 28.224 1.00 64.31 284 ALA A C 1
ATOM 2367 O O . ALA A 1 284 ? 30.690 19.202 28.963 1.00 64.31 284 ALA A O 1
#

Foldseek 3Di:
DDDPDDDVVVVVVVVVVVVVVVVVVVVVVVVVVVVVVVVVVVVVVVVVVVVVVVVVVVLVVVVVLLVQLLVLLVVLLVVLVPDDDDVCPVVNVVSLVSNLVSLVVVCVVVVDPVSVVLNVVCVVPVDNVSSVVNNVVSVVVCVVVCSVPPPDPCPPVVPDDPPPDPWAAKEKAAADPVLQVVVVVVVDHADRMDMDGDHPVGEDPVLNVVQCVLCCVPPVDRDSYHFLAAWAADQPDLDIRRRDHGDHDNDGPVPDDPRRVSVVSVVVNVVRVVVRVVVNVVRD